Protein AF-A0ABD1SNJ9-F1 (afdb_monomer_lite)

InterPro domains:
  IPR029071 Ubiquitin-like domain superfamily [SSF54236] (36-70)
  IPR039690 U11/U12 small nuclear ribonucleoprotein 25kDa protein [PTHR14942] (38-68)

Structure (mmCIF, N/CA/C/O backbone):
data_AF-A0ABD1SNJ9-F1
#
_entry.id   AF-A0ABD1SNJ9-F1
#
loop_
_atom_site.group_PDB
_atom_site.id
_atom_site.type_symbol
_atom_site.label_atom_id
_atom_site.label_alt_id
_atom_site.label_comp_id
_atom_site.label_asym_id
_atom_site.label_entity_id
_atom_site.label_seq_id
_atom_site.pdbx_PDB_ins_code
_atom_site.Cartn_x
_atom_site.Cartn_y
_atom_site.Cartn_z
_atom_site.occupancy
_atom_site.B_iso_or_equiv
_atom_site.auth_seq_id
_atom_site.auth_comp_id
_atom_site.auth_asym_id
_atom_site.auth_atom_id
_atom_site.pdbx_PDB_model_num
ATOM 1 N N . MET A 1 1 ? 14.960 -22.740 1.514 1.00 31.22 1 MET A N 1
ATOM 2 C CA . MET A 1 1 ? 14.073 -22.466 2.666 1.00 31.22 1 MET A CA 1
ATOM 3 C C . MET A 1 1 ? 14.556 -21.172 3.270 1.00 31.22 1 MET A C 1
ATOM 5 O O . MET A 1 1 ? 15.603 -21.162 3.904 1.00 31.22 1 MET A O 1
ATOM 9 N N . GLU A 1 2 ? 13.869 -20.085 2.956 1.00 44.78 2 GLU A N 1
ATOM 10 C CA . GLU A 1 2 ? 14.227 -18.742 3.407 1.00 44.78 2 GLU A CA 1
ATOM 11 C C . GLU A 1 2 ? 13.480 -18.405 4.705 1.00 44.78 2 GLU A C 1
ATOM 13 O O . GLU A 1 2 ? 12.425 -18.990 4.971 1.00 44.78 2 GLU A O 1
ATOM 18 N N . PRO A 1 3 ? 14.042 -17.540 5.566 1.00 43.12 3 PRO A N 1
ATOM 19 C CA . PRO A 1 3 ? 13.524 -17.338 6.910 1.00 43.12 3 PRO A CA 1
ATOM 20 C C . PRO A 1 3 ? 12.206 -16.566 6.870 1.00 43.12 3 PRO A C 1
ATOM 22 O O . PRO A 1 3 ? 12.187 -15.376 6.599 1.00 43.12 3 PRO A O 1
ATOM 25 N N . GLN A 1 4 ? 11.095 -17.218 7.193 1.00 55.66 4 GLN A N 1
ATOM 26 C CA . GLN A 1 4 ? 9.870 -16.508 7.546 1.00 55.66 4 GLN A CA 1
ATOM 27 C C . GLN A 1 4 ? 9.968 -16.088 9.018 1.00 55.66 4 GLN A C 1
ATOM 29 O O . GLN A 1 4 ? 10.184 -16.925 9.899 1.00 55.66 4 GLN A O 1
ATOM 34 N N . PHE A 1 5 ? 9.842 -14.791 9.296 1.00 64.25 5 PHE A N 1
ATOM 35 C CA . PHE A 1 5 ? 9.867 -14.279 10.664 1.00 64.25 5 PHE A CA 1
ATOM 36 C C . PHE A 1 5 ? 8.444 -14.265 11.218 1.00 64.25 5 PHE A C 1
ATOM 38 O O . PHE A 1 5 ? 7.707 -13.303 11.015 1.00 64.25 5 PHE A O 1
ATOM 45 N N . TYR A 1 6 ? 8.073 -15.332 11.929 1.00 68.00 6 TYR A N 1
ATOM 46 C CA . TYR A 1 6 ? 6.825 -15.401 12.689 1.00 68.00 6 TYR A CA 1
ATOM 47 C C . TYR A 1 6 ? 7.084 -15.076 14.155 1.00 68.00 6 TYR A C 1
ATOM 49 O O . TYR A 1 6 ? 7.794 -15.799 14.856 1.00 68.00 6 TYR A O 1
ATOM 57 N N . LEU A 1 7 ? 6.486 -13.991 14.627 1.00 70.81 7 LEU A N 1
ATOM 58 C CA . LEU A 1 7 ? 6.460 -13.632 16.035 1.00 70.81 7 LEU A CA 1
ATOM 59 C C . LEU A 1 7 ? 5.032 -13.802 16.545 1.00 70.81 7 LEU A C 1
ATOM 61 O O . LEU A 1 7 ? 4.140 -13.054 16.153 1.00 70.81 7 LEU A O 1
ATOM 65 N N . TYR A 1 8 ? 4.826 -14.781 17.423 1.00 76.19 8 TYR A N 1
ATOM 66 C CA . TYR A 1 8 ? 3.547 -15.014 18.087 1.00 76.19 8 TYR A CA 1
ATOM 67 C C . TYR A 1 8 ? 3.658 -14.641 19.564 1.00 76.19 8 TYR A C 1
ATOM 69 O O . TYR A 1 8 ? 4.529 -15.141 20.280 1.00 76.19 8 TYR A O 1
ATOM 77 N N . TYR A 1 9 ? 2.774 -13.757 20.014 1.00 75.94 9 TYR A N 1
ATOM 78 C CA . TYR A 1 9 ? 2.692 -13.326 21.401 1.00 75.94 9 TYR A CA 1
ATOM 79 C C . TYR A 1 9 ? 1.291 -13.579 21.940 1.00 75.94 9 TYR A C 1
ATOM 81 O O . TYR A 1 9 ? 0.327 -12.984 21.468 1.00 75.94 9 TYR A O 1
ATOM 89 N N . GLU A 1 10 ? 1.206 -14.371 23.003 1.00 79.25 10 GLU A N 1
ATOM 90 C CA . GLU A 1 10 ? -0.033 -14.584 23.746 1.00 79.25 10 GLU A CA 1
ATOM 91 C C . GLU A 1 10 ? 0.155 -14.089 25.180 1.00 79.25 10 GLU A C 1
ATOM 93 O O . GLU A 1 10 ? 1.033 -14.547 25.917 1.00 79.25 10 GLU A O 1
ATOM 98 N N . SER A 1 11 ? -0.602 -13.065 25.575 1.00 77.56 11 SER A N 1
ATOM 99 C CA . SER A 1 11 ? -0.476 -12.478 26.914 1.00 77.56 11 SER A CA 1
ATOM 100 C C . SER A 1 11 ? -1.694 -11.647 27.293 1.00 77.56 11 SER A C 1
ATOM 102 O O . SER A 1 11 ? -2.345 -11.038 26.455 1.00 77.56 11 SER A O 1
ATOM 104 N N . GLN A 1 12 ? -1.970 -11.504 28.591 1.00 80.00 12 GLN A N 1
ATOM 105 C CA . GLN A 1 12 ? -3.025 -10.581 29.032 1.00 80.00 12 GLN A CA 1
ATOM 106 C C . GLN A 1 12 ? -2.694 -9.121 28.693 1.00 80.00 12 GLN A C 1
ATOM 108 O O . GLN A 1 12 ? -3.582 -8.336 28.362 1.00 80.00 12 GLN A O 1
ATOM 113 N N . LYS A 1 13 ? -1.418 -8.738 28.787 1.00 83.12 13 LYS A N 1
ATOM 114 C CA . LYS A 1 13 ? -0.971 -7.373 28.533 1.00 83.12 13 LYS A CA 1
ATOM 115 C C . LYS A 1 13 ? 0.460 -7.366 28.021 1.00 83.12 13 LYS A C 1
ATOM 117 O O . LYS A 1 13 ? 1.355 -7.831 28.720 1.00 83.12 13 LYS A O 1
ATOM 122 N N . LEU A 1 14 ? 0.669 -6.731 26.875 1.00 79.88 14 LEU A N 1
ATOM 123 C CA . LEU A 1 14 ? 1.992 -6.438 26.340 1.00 79.88 14 LEU A CA 1
ATOM 124 C C . LEU A 1 14 ? 2.166 -4.922 26.234 1.00 79.88 14 LEU A C 1
ATOM 126 O O . LEU A 1 14 ? 1.299 -4.204 25.732 1.00 79.88 14 LEU A O 1
ATOM 130 N N . ILE A 1 15 ? 3.279 -4.429 26.768 1.00 78.88 15 ILE A N 1
ATOM 131 C CA . ILE A 1 15 ? 3.736 -3.060 26.545 1.00 78.88 15 ILE A CA 1
ATOM 132 C C . ILE A 1 15 ? 5.028 -3.182 25.763 1.00 78.88 15 ILE A C 1
ATOM 134 O O . ILE A 1 15 ? 5.985 -3.782 26.248 1.00 78.88 15 ILE A O 1
ATOM 138 N N . ASN A 1 16 ? 5.029 -2.627 24.560 1.00 72.25 16 ASN A N 1
ATOM 139 C CA . ASN A 1 16 ? 6.215 -2.509 23.747 1.00 72.25 16 ASN A CA 1
ATOM 140 C C . ASN A 1 16 ? 6.586 -1.032 23.628 1.00 72.25 16 ASN A C 1
ATOM 142 O O . ASN A 1 16 ? 5.861 -0.241 23.027 1.00 72.25 16 ASN A O 1
ATOM 146 N N . GLU A 1 17 ? 7.707 -0.661 24.235 1.00 69.38 17 GLU A N 1
ATOM 147 C CA . GLU A 1 17 ? 8.216 0.709 24.165 1.00 69.38 17 GLU A CA 1
ATOM 148 C C . GLU A 1 17 ? 8.805 0.999 22.774 1.00 69.38 17 GLU A C 1
ATOM 150 O O . GLU A 1 17 ? 8.657 2.102 22.246 1.00 69.38 17 GLU A O 1
ATOM 155 N N . LYS A 1 18 ? 9.469 0.012 22.150 1.00 71.50 18 LYS A N 1
ATOM 156 C CA . LYS A 1 18 ? 10.056 0.122 20.805 1.00 71.50 18 LYS A CA 1
ATOM 157 C C . LYS A 1 18 ? 10.186 -1.249 20.141 1.00 71.50 18 LYS A C 1
ATOM 159 O O . LYS A 1 18 ? 11.034 -2.047 20.532 1.00 71.50 18 LYS A O 1
ATOM 164 N N . ALA A 1 19 ? 9.445 -1.464 19.061 1.00 68.62 19 ALA A N 1
ATOM 165 C CA . ALA A 1 19 ? 9.745 -2.495 18.071 1.00 68.62 19 ALA A CA 1
ATOM 166 C C . ALA A 1 19 ? 10.231 -1.820 16.791 1.00 68.62 19 ALA A C 1
ATOM 168 O O . ALA A 1 19 ? 9.441 -1.190 16.090 1.00 68.62 19 ALA A O 1
ATOM 169 N N . CYS A 1 20 ? 11.519 -1.964 16.484 1.00 66.94 20 CYS A N 1
ATOM 170 C CA . CYS A 1 20 ? 12.079 -1.525 15.213 1.00 66.94 20 CYS A CA 1
ATOM 171 C C . CYS A 1 20 ? 12.744 -2.706 14.508 1.00 66.94 20 CYS A C 1
ATOM 173 O O . CYS A 1 20 ? 13.624 -3.335 15.093 1.00 66.94 20 CYS A O 1
ATOM 175 N N . LEU A 1 21 ? 12.361 -2.973 13.263 1.00 69.19 21 LEU A N 1
ATOM 176 C CA . LEU A 1 21 ? 13.083 -3.884 12.377 1.00 69.19 21 LEU A CA 1
ATOM 177 C C . LEU A 1 21 ? 13.604 -3.094 11.189 1.00 69.19 21 LEU A C 1
ATOM 179 O O . LEU A 1 21 ? 12.896 -2.267 10.617 1.00 69.19 21 LEU A O 1
ATOM 183 N N . GLN A 1 22 ? 14.858 -3.345 10.845 1.00 70.69 22 GLN A N 1
ATOM 184 C CA . GLN A 1 22 ? 15.519 -2.724 9.712 1.00 70.69 22 GLN A CA 1
ATOM 185 C C . GLN A 1 22 ? 16.176 -3.820 8.886 1.00 70.69 22 GLN A C 1
ATOM 187 O O . GLN A 1 22 ? 16.806 -4.721 9.441 1.00 70.69 22 GLN A O 1
ATOM 192 N N . SER A 1 23 ? 16.017 -3.736 7.573 1.00 68.19 23 SER A N 1
ATOM 193 C CA . SER A 1 23 ? 16.658 -4.622 6.608 1.00 68.19 23 SER A CA 1
ATOM 194 C C . SER A 1 2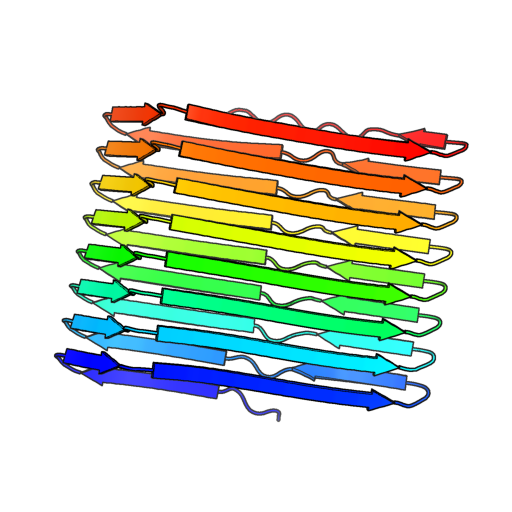3 ? 17.421 -3.788 5.585 1.00 68.19 23 SER A C 1
ATOM 196 O O . SER A 1 23 ? 16.969 -2.714 5.185 1.00 68.19 23 SER A O 1
ATOM 198 N N . TYR A 1 24 ? 18.603 -4.278 5.221 1.00 74.19 24 TYR A N 1
ATOM 199 C CA . TYR A 1 24 ? 19.496 -3.668 4.245 1.00 74.19 24 TYR A CA 1
ATOM 200 C C . TYR A 1 24 ? 20.017 -4.772 3.327 1.00 74.19 24 TYR A C 1
ATOM 202 O O . TYR A 1 24 ? 20.514 -5.786 3.824 1.00 74.19 24 TYR A O 1
ATOM 210 N N . GLY A 1 25 ? 19.917 -4.581 2.014 1.00 71.44 25 GLY A N 1
ATOM 211 C CA . GLY A 1 25 ? 20.378 -5.552 1.024 1.00 71.44 25 GLY A CA 1
ATOM 212 C C . GLY A 1 25 ? 21.058 -4.885 -0.166 1.00 71.44 25 GLY A C 1
ATOM 213 O O . GLY A 1 25 ? 20.561 -3.898 -0.698 1.00 71.44 25 GLY A O 1
ATOM 214 N N . MET A 1 26 ? 22.190 -5.442 -0.593 1.00 81.00 26 MET A N 1
ATOM 215 C CA . MET A 1 26 ? 22.825 -5.117 -1.870 1.00 81.00 26 MET A CA 1
ATOM 216 C C . MET A 1 26 ? 23.121 -6.416 -2.611 1.00 81.00 26 MET A C 1
ATOM 218 O O . MET A 1 26 ? 23.693 -7.332 -2.013 1.00 81.00 26 MET A O 1
ATOM 222 N N . LYS A 1 27 ? 22.727 -6.508 -3.882 1.00 83.94 27 LYS A N 1
ATOM 223 C CA . LYS A 1 27 ? 23.088 -7.626 -4.761 1.00 83.94 27 LYS A CA 1
ATOM 224 C C . LYS A 1 27 ? 23.521 -7.110 -6.126 1.00 83.94 27 LYS A C 1
ATOM 226 O O . LYS A 1 27 ? 22.907 -6.184 -6.648 1.00 83.94 27 LYS A O 1
ATOM 231 N N . GLU A 1 28 ? 24.556 -7.738 -6.667 1.00 88.19 28 GLU A N 1
ATOM 232 C CA . GLU A 1 28 ? 25.140 -7.417 -7.965 1.00 88.19 28 GLU A CA 1
ATOM 233 C C . GLU A 1 28 ? 25.525 -8.711 -8.692 1.00 88.19 28 GLU A C 1
ATOM 235 O O . GLU A 1 28 ? 26.015 -9.648 -8.049 1.00 88.19 28 GLU A O 1
ATOM 240 N N . GLY A 1 29 ? 25.297 -8.755 -10.001 1.00 87.19 29 GLY A N 1
ATOM 241 C CA . GLY A 1 29 ? 25.678 -9.847 -10.900 1.00 87.19 29 GLY A CA 1
ATOM 242 C C . GLY A 1 29 ? 24.775 -9.886 -12.130 1.00 87.19 29 GLY A C 1
ATOM 243 O O . GLY A 1 29 ? 23.736 -9.248 -12.114 1.00 87.19 29 GLY A O 1
ATOM 244 N N . ASP A 1 30 ? 25.153 -10.639 -13.158 1.00 86.00 30 ASP A N 1
ATOM 245 C CA . ASP A 1 30 ? 24.437 -10.677 -14.445 1.00 86.00 30 ASP A CA 1
ATOM 246 C C . ASP A 1 30 ? 22.941 -11.027 -14.269 1.00 86.00 30 ASP A C 1
ATOM 248 O O . ASP A 1 30 ? 22.073 -10.326 -14.770 1.00 86.00 30 ASP A O 1
ATOM 252 N N . GLU A 1 31 ? 22.626 -12.030 -13.441 1.00 90.44 31 GLU A N 1
ATOM 253 C CA . GLU A 1 31 ? 21.253 -12.356 -13.031 1.00 90.44 31 GLU A CA 1
ATOM 254 C C . GLU A 1 31 ? 21.071 -12.135 -11.518 1.00 90.44 31 GLU A C 1
ATOM 256 O O . GLU A 1 31 ? 21.620 -12.862 -10.675 1.00 90.44 31 GLU A O 1
ATOM 261 N N . VAL A 1 32 ? 20.247 -11.156 -11.137 1.00 87.56 32 VAL A N 1
ATOM 262 C CA . VAL A 1 32 ? 19.902 -10.867 -9.740 1.00 87.56 32 VAL A CA 1
ATOM 263 C C . VAL A 1 32 ? 18.476 -11.300 -9.433 1.00 87.56 32 VAL A C 1
ATOM 265 O O . VAL A 1 32 ? 17.507 -10.583 -9.667 1.00 87.56 32 VAL A O 1
ATOM 268 N N . THR A 1 33 ? 18.350 -12.442 -8.752 1.00 83.69 33 THR A N 1
ATOM 269 C CA . THR A 1 33 ? 17.087 -12.854 -8.122 1.00 83.69 33 THR A CA 1
ATOM 270 C C . THR A 1 33 ? 17.062 -12.505 -6.632 1.00 83.69 33 THR A C 1
ATOM 272 O O . THR A 1 33 ? 17.963 -12.859 -5.853 1.00 83.69 33 THR A O 1
ATOM 275 N N . CYS A 1 34 ? 15.997 -11.837 -6.186 1.00 77.81 34 CYS A N 1
ATOM 276 C CA . CYS A 1 34 ? 15.759 -11.550 -4.773 1.00 77.81 34 CYS A CA 1
ATOM 277 C C . CYS A 1 34 ? 14.367 -11.986 -4.341 1.00 77.81 34 CYS A C 1
ATOM 279 O O . CYS A 1 34 ? 13.370 -11.516 -4.876 1.00 77.81 34 CYS A O 1
ATOM 281 N N . MET A 1 35 ? 14.318 -12.820 -3.310 1.00 71.75 35 MET A N 1
ATOM 282 C CA . MET A 1 35 ? 13.108 -13.111 -2.562 1.00 71.75 35 MET A CA 1
ATOM 283 C C . MET A 1 35 ? 13.362 -12.662 -1.125 1.00 71.75 35 MET A C 1
ATOM 285 O O . MET A 1 35 ? 14.303 -13.121 -0.474 1.00 71.75 35 MET A O 1
ATOM 289 N N . GLU A 1 36 ? 12.612 -11.660 -0.676 1.00 69.19 36 GLU A N 1
ATOM 290 C CA . GLU A 1 36 ? 12.765 -11.115 0.669 1.00 69.19 36 GLU A CA 1
ATOM 291 C C . GLU A 1 36 ? 11.809 -11.793 1.662 1.00 69.19 36 GLU A C 1
ATOM 293 O O . GLU A 1 36 ? 10.694 -12.190 1.309 1.00 69.19 36 GLU A O 1
ATOM 298 N N . PRO A 1 37 ? 12.241 -11.972 2.923 1.00 62.53 37 PRO A N 1
ATOM 299 C CA . PRO A 1 37 ? 11.508 -12.762 3.898 1.00 62.53 37 PRO A CA 1
ATOM 300 C C . PRO A 1 37 ? 10.174 -12.123 4.284 1.00 62.53 37 PRO A C 1
ATOM 302 O O . PRO A 1 37 ? 10.078 -10.922 4.532 1.00 62.53 37 PRO A O 1
ATOM 305 N N . GLN A 1 38 ? 9.143 -12.953 4.435 1.00 72.88 38 GLN A N 1
ATOM 306 C CA . GLN A 1 38 ? 7.861 -12.509 4.973 1.00 72.88 38 GLN A CA 1
ATOM 307 C C . GLN A 1 38 ? 7.975 -12.247 6.477 1.00 72.88 38 GLN A C 1
ATOM 309 O O . GLN A 1 38 ? 8.553 -13.043 7.228 1.00 72.88 38 GLN A O 1
ATOM 314 N N . PHE A 1 39 ? 7.384 -11.141 6.917 1.00 71.62 39 PHE A N 1
ATOM 315 C CA . PHE A 1 39 ? 7.282 -10.782 8.322 1.00 71.62 39 PHE A CA 1
ATOM 316 C C . PHE A 1 39 ? 5.837 -10.922 8.784 1.00 71.62 39 PHE A C 1
ATOM 318 O O . PHE A 1 39 ? 4.941 -10.283 8.235 1.00 71.62 39 PHE A O 1
ATOM 325 N N . CYS A 1 40 ? 5.612 -11.725 9.818 1.00 75.94 40 CYS A N 1
ATOM 326 C CA . CYS A 1 40 ? 4.298 -11.918 10.403 1.00 75.94 40 CYS A CA 1
ATOM 327 C C . CYS A 1 40 ? 4.367 -11.739 11.922 1.00 75.94 40 CYS A C 1
ATOM 329 O O . CYS A 1 40 ? 5.073 -12.466 12.624 1.00 75.94 40 CYS A O 1
ATOM 331 N N . LEU A 1 41 ? 3.632 -10.754 12.432 1.00 74.88 41 LEU A N 1
ATOM 332 C CA . LEU A 1 41 ? 3.458 -10.521 13.860 1.00 74.88 41 LEU A CA 1
ATOM 333 C C . LEU A 1 41 ? 2.005 -10.814 14.223 1.00 74.88 41 LEU A C 1
ATOM 335 O O . LEU A 1 41 ? 1.103 -10.109 13.775 1.00 74.88 41 LEU A O 1
ATOM 339 N N . CYS A 1 42 ? 1.800 -11.819 15.066 1.00 80.75 42 CYS A N 1
ATOM 340 C CA . CYS A 1 42 ? 0.499 -12.190 15.600 1.00 80.75 42 CYS A CA 1
ATOM 341 C C . CYS A 1 42 ? 0.480 -11.921 17.102 1.00 80.75 42 CYS A C 1
ATOM 343 O O . CYS A 1 42 ? 1.343 -12.396 17.846 1.00 80.75 42 CYS A O 1
ATOM 345 N N . TYR A 1 43 ? -0.502 -11.153 17.555 1.00 80.38 43 TYR A N 1
ATOM 346 C CA . TYR A 1 43 ? -0.736 -10.935 18.972 1.00 80.38 43 TYR A CA 1
ATOM 347 C C . TYR A 1 43 ? -2.166 -11.302 19.332 1.00 80.38 43 TYR A C 1
ATOM 349 O O . TYR A 1 43 ? -3.105 -10.745 18.766 1.00 80.38 43 TYR A O 1
ATOM 357 N N . GLU A 1 44 ? -2.298 -12.149 20.346 1.00 84.00 44 GLU A N 1
ATOM 358 C CA . GLU A 1 44 ? -3.569 -12.460 20.986 1.00 84.00 44 GLU A CA 1
ATOM 359 C C . GLU A 1 44 ? -3.509 -12.051 22.464 1.00 84.00 44 GLU A C 1
ATOM 361 O O . GLU A 1 44 ? -2.598 -12.421 23.218 1.00 84.00 44 GLU A O 1
ATOM 366 N N . GLY A 1 45 ? -4.453 -11.217 22.901 1.00 83.25 45 GLY A N 1
ATOM 367 C CA . GLY A 1 45 ? -4.436 -10.743 24.280 1.00 83.25 45 GLY A CA 1
ATOM 368 C C . GLY A 1 45 ? -5.411 -9.627 24.611 1.00 83.25 45 GLY A C 1
ATOM 369 O O . GLY A 1 45 ? -6.061 -9.042 23.757 1.00 83.25 45 GLY A O 1
ATOM 370 N N . GLN A 1 46 ? -5.517 -9.250 25.887 1.00 85.00 46 GLN A N 1
ATOM 371 C CA . GLN A 1 46 ? -6.496 -8.221 26.265 1.00 85.00 46 GLN A CA 1
ATOM 372 C C . GLN A 1 46 ? -6.035 -6.812 25.889 1.00 85.00 46 GLN A C 1
ATOM 374 O O . GLN A 1 46 ? -6.861 -5.965 25.538 1.00 85.00 46 GLN A O 1
ATOM 379 N N . LYS A 1 47 ? -4.735 -6.520 26.012 1.00 85.19 47 LYS A N 1
ATOM 380 C CA . LYS A 1 47 ? -4.231 -5.157 25.841 1.00 85.19 47 LYS A CA 1
ATOM 381 C C . LYS A 1 47 ? -2.810 -5.107 25.296 1.00 85.19 47 LYS A C 1
ATOM 383 O O . LYS A 1 47 ? -1.871 -5.487 25.992 1.00 85.19 47 LYS A O 1
ATOM 388 N N . LEU A 1 48 ? -2.653 -4.476 24.139 1.00 81.69 48 LEU A N 1
ATOM 389 C CA . LEU A 1 48 ? -1.353 -4.095 23.596 1.00 81.69 48 LEU A CA 1
ATOM 390 C C . LEU A 1 48 ? -1.216 -2.574 23.596 1.00 81.69 48 LEU A C 1
ATOM 392 O O . LEU A 1 48 ? -2.084 -1.845 23.110 1.00 81.69 48 LEU A O 1
ATOM 396 N N . ILE A 1 49 ? -0.122 -2.094 24.174 1.00 81.12 49 ILE A N 1
ATOM 397 C CA . ILE A 1 49 ? 0.338 -0.720 23.993 1.00 81.12 49 ILE A CA 1
ATOM 398 C C . ILE A 1 49 ? 1.652 -0.800 23.237 1.00 81.12 49 ILE A C 1
ATOM 400 O O . ILE A 1 49 ? 2.594 -1.418 23.727 1.00 81.12 49 ILE A O 1
ATOM 404 N N . ASN A 1 50 ? 1.700 -0.171 22.070 1.00 76.00 50 ASN A N 1
ATOM 405 C CA . ASN A 1 50 ? 2.928 0.027 21.327 1.00 76.00 50 ASN A CA 1
ATOM 406 C C . ASN A 1 50 ? 3.212 1.526 21.236 1.00 76.00 50 ASN A C 1
ATOM 408 O O . ASN A 1 50 ? 2.432 2.280 20.654 1.00 76.00 50 ASN A O 1
ATOM 412 N N . GLU A 1 51 ? 4.300 1.972 21.852 1.00 76.94 51 GLU A N 1
ATOM 413 C CA . GLU A 1 51 ? 4.685 3.383 21.784 1.00 76.94 51 GLU A CA 1
ATOM 414 C C . GLU A 1 51 ? 5.316 3.700 20.423 1.00 76.94 51 GLU A C 1
ATOM 416 O O . GLU A 1 51 ? 5.084 4.769 19.852 1.00 76.94 51 GLU A O 1
ATOM 421 N N . LYS A 1 52 ? 6.121 2.774 19.881 1.00 74.19 52 LYS A N 1
ATOM 422 C CA . LYS A 1 52 ? 6.798 2.934 18.588 1.00 74.19 52 LYS A CA 1
ATOM 423 C C . LYS A 1 52 ? 6.981 1.596 17.878 1.00 74.19 52 LYS A C 1
ATOM 425 O O . LYS A 1 52 ? 7.809 0.783 18.284 1.00 74.19 52 LYS A O 1
ATOM 430 N N . ALA A 1 53 ? 6.290 1.438 16.755 1.00 73.38 53 ALA A N 1
ATOM 431 C CA . ALA A 1 53 ? 6.581 0.434 15.740 1.00 73.38 53 ALA A CA 1
ATOM 432 C C . ALA A 1 53 ? 7.268 1.094 14.539 1.00 73.38 53 ALA A C 1
ATOM 434 O O . ALA A 1 53 ? 6.733 2.054 13.982 1.00 73.38 53 ALA A O 1
ATOM 435 N N . CYS A 1 54 ? 8.421 0.575 14.122 1.00 71.31 54 CYS A N 1
ATOM 436 C CA . CYS A 1 54 ? 9.081 0.981 12.886 1.00 71.31 54 CYS A CA 1
ATOM 437 C C . CYS A 1 54 ? 9.523 -0.245 12.082 1.00 71.31 54 CYS A C 1
ATOM 439 O O . CYS A 1 54 ? 10.251 -1.075 12.617 1.00 71.31 54 CYS A O 1
ATOM 441 N N . LEU A 1 55 ? 9.136 -0.356 10.814 1.00 73.25 55 LEU A N 1
ATOM 442 C CA . LEU A 1 55 ? 9.769 -1.297 9.883 1.00 73.25 55 LEU A CA 1
ATOM 443 C C . LEU A 1 55 ? 10.402 -0.484 8.761 1.00 73.25 55 LEU A C 1
ATOM 445 O O . LEU A 1 55 ? 9.735 0.363 8.166 1.00 73.25 55 LEU A O 1
ATOM 449 N N . GLN A 1 56 ? 11.684 -0.712 8.499 1.00 73.38 56 GLN A N 1
ATOM 450 C CA . GLN A 1 56 ? 12.393 -0.059 7.406 1.00 73.38 56 GLN A CA 1
ATOM 451 C C . GLN A 1 56 ? 13.104 -1.093 6.537 1.00 73.38 56 GLN A C 1
ATOM 453 O O . GLN A 1 56 ? 13.710 -2.037 7.047 1.00 73.38 56 GLN A O 1
ATOM 458 N N . SER A 1 57 ? 13.033 -0.903 5.227 1.00 71.56 57 SER A N 1
ATOM 459 C CA . SER A 1 57 ? 13.753 -1.708 4.240 1.00 71.56 57 SER A CA 1
ATOM 460 C C . SER A 1 57 ? 14.494 -0.794 3.277 1.00 71.56 57 SER A C 1
ATOM 462 O O . SER A 1 57 ? 13.966 0.245 2.872 1.00 71.56 57 SER A O 1
ATOM 464 N N . TYR A 1 58 ? 15.731 -1.169 2.966 1.00 76.56 58 TYR A N 1
ATOM 465 C CA . TYR A 1 58 ? 16.603 -0.465 2.036 1.00 76.56 58 TYR A CA 1
ATOM 466 C C . TYR A 1 58 ? 17.298 -1.484 1.132 1.00 76.56 58 TYR A C 1
ATOM 468 O O . TYR A 1 58 ? 17.984 -2.379 1.631 1.00 76.56 58 TYR A O 1
ATOM 476 N N . GLY A 1 59 ? 17.148 -1.345 -0.183 1.00 76.94 59 GLY A N 1
ATOM 477 C CA . GLY A 1 59 ? 17.686 -2.300 -1.150 1.00 76.94 59 GLY A CA 1
ATOM 478 C C . GLY A 1 59 ? 18.325 -1.636 -2.365 1.00 76.94 59 GLY A C 1
ATOM 479 O O . GLY A 1 59 ? 17.771 -0.686 -2.910 1.00 76.94 59 GLY A O 1
ATOM 480 N N . MET A 1 60 ? 19.463 -2.166 -2.815 1.00 83.06 60 MET A N 1
ATOM 481 C CA . MET A 1 60 ? 20.019 -1.895 -4.145 1.00 83.06 60 MET A CA 1
ATOM 482 C C . MET A 1 60 ? 20.279 -3.209 -4.876 1.00 83.06 60 MET A C 1
ATOM 484 O O . MET A 1 60 ? 20.923 -4.106 -4.326 1.00 83.06 60 MET A O 1
ATOM 488 N N . LYS A 1 61 ? 19.778 -3.334 -6.100 1.00 87.06 61 LYS A N 1
ATOM 489 C CA . LYS A 1 61 ? 19.933 -4.528 -6.936 1.00 87.06 61 LYS A CA 1
ATOM 490 C C . LYS A 1 61 ? 20.391 -4.098 -8.329 1.00 87.06 61 LYS A C 1
ATOM 492 O O . LYS A 1 61 ? 19.764 -3.214 -8.901 1.00 87.06 61 LYS A O 1
ATOM 497 N N . LYS A 1 62 ? 21.473 -4.694 -8.828 1.00 91.12 62 LYS A N 1
ATOM 498 C CA . LYS A 1 62 ? 22.063 -4.358 -10.129 1.00 91.12 62 LYS A CA 1
ATOM 499 C C . LYS A 1 62 ? 22.445 -5.618 -10.903 1.00 91.12 62 LYS A C 1
ATOM 501 O O . LYS A 1 62 ? 23.154 -6.450 -10.345 1.00 91.12 62 LYS A O 1
ATOM 506 N N . GLY A 1 63 ? 22.025 -5.738 -12.151 1.00 90.75 63 GLY A N 1
ATOM 507 C CA . GLY A 1 63 ? 22.354 -6.865 -13.027 1.00 90.75 63 GLY A CA 1
ATOM 508 C C . GLY A 1 63 ? 21.861 -6.620 -14.438 1.00 90.75 63 GLY A C 1
ATOM 509 O O . GLY A 1 63 ? 21.296 -5.566 -14.662 1.00 90.75 63 GLY A O 1
ATOM 510 N N . ASP A 1 64 ? 22.043 -7.558 -15.355 1.00 89.62 64 ASP A N 1
ATOM 511 C CA . ASP A 1 64 ? 21.417 -7.476 -16.681 1.00 89.62 64 ASP A CA 1
ATOM 512 C C . ASP A 1 64 ? 19.932 -7.866 -16.541 1.00 89.62 64 ASP A C 1
ATOM 514 O O . ASP A 1 64 ? 19.044 -7.144 -16.973 1.00 89.62 64 ASP A O 1
ATOM 518 N N . GLU A 1 65 ? 19.647 -8.937 -15.788 1.00 92.56 65 GLU A N 1
ATOM 519 C CA . GLU A 1 65 ? 18.289 -9.330 -15.400 1.00 92.56 65 GLU A CA 1
ATOM 520 C C . GLU A 1 65 ? 18.085 -9.175 -13.884 1.00 92.56 65 GLU A C 1
ATOM 522 O O . GLU A 1 65 ? 18.702 -9.866 -13.063 1.00 92.56 65 GLU A O 1
ATOM 527 N N . VAL A 1 66 ? 17.167 -8.300 -13.468 1.00 90.75 66 VAL A N 1
ATOM 528 C CA . VAL A 1 66 ? 16.832 -8.065 -12.058 1.00 90.75 66 VAL A CA 1
ATOM 529 C C . VAL A 1 66 ? 15.390 -8.466 -11.773 1.00 90.75 66 VAL A C 1
ATOM 531 O O . VAL A 1 66 ? 14.449 -7.728 -12.047 1.00 90.75 66 VAL A O 1
ATOM 534 N N . THR A 1 67 ? 15.205 -9.597 -11.086 1.00 88.00 67 THR A N 1
ATOM 535 C CA . THR A 1 67 ? 13.887 -10.072 -10.632 1.00 88.00 67 THR A CA 1
ATOM 536 C C . THR A 1 67 ? 13.785 -10.071 -9.112 1.00 88.00 67 THR A C 1
ATOM 538 O O . THR A 1 67 ? 14.455 -10.835 -8.411 1.00 88.00 67 THR A O 1
ATOM 541 N N . CYS A 1 68 ? 12.926 -9.210 -8.560 1.00 83.38 68 CYS A N 1
ATOM 542 C CA . CYS A 1 68 ? 12.869 -8.981 -7.116 1.00 83.38 68 CYS A CA 1
ATOM 543 C C . CYS A 1 68 ? 11.450 -8.966 -6.544 1.00 83.38 68 CYS A C 1
ATOM 545 O O . CYS A 1 68 ? 10.644 -8.100 -6.881 1.00 83.38 68 CYS A O 1
ATOM 547 N N . MET A 1 69 ? 11.195 -9.855 -5.584 1.00 78.94 69 MET A N 1
ATOM 548 C CA . MET A 1 69 ? 10.007 -9.853 -4.735 1.00 78.94 69 MET A CA 1
ATOM 549 C C . MET A 1 69 ? 10.369 -9.332 -3.340 1.00 78.94 69 MET A C 1
ATOM 551 O O . MET A 1 69 ? 11.112 -9.971 -2.592 1.00 78.94 69 MET A O 1
ATOM 555 N N . GLU A 1 70 ? 9.858 -8.148 -3.025 1.00 73.75 70 GLU A N 1
ATOM 556 C CA . GLU A 1 70 ? 10.040 -7.447 -1.755 1.00 73.75 70 GLU A CA 1
ATOM 557 C C . GLU A 1 70 ? 9.159 -8.054 -0.638 1.00 73.75 70 GLU A C 1
ATOM 559 O O . GLU A 1 70 ? 8.222 -8.815 -0.918 1.00 73.75 70 GLU A O 1
ATOM 564 N N . PRO A 1 71 ? 9.436 -7.764 0.649 1.00 67.94 71 PRO A N 1
ATOM 565 C CA . PRO A 1 71 ? 8.835 -8.504 1.749 1.00 67.94 71 PRO A CA 1
ATOM 566 C C . PRO A 1 71 ? 7.348 -8.188 1.933 1.00 67.94 71 PRO A C 1
ATOM 568 O O . PRO A 1 71 ? 6.884 -7.056 1.776 1.00 67.94 71 PRO A O 1
ATOM 571 N N . GLN A 1 72 ? 6.594 -9.206 2.351 1.00 77.12 72 GLN A N 1
ATOM 572 C CA . GLN A 1 72 ? 5.204 -9.048 2.775 1.00 77.12 72 GLN A CA 1
ATOM 573 C C . GLN A 1 72 ? 5.129 -8.911 4.295 1.00 77.12 72 GLN A C 1
ATOM 575 O O . GLN A 1 72 ? 5.729 -9.697 5.034 1.00 77.12 72 GLN A O 1
ATOM 580 N N . PHE A 1 73 ? 4.360 -7.930 4.753 1.00 75.06 73 PHE A N 1
ATOM 581 C CA . PHE A 1 73 ? 4.183 -7.608 6.160 1.00 75.06 73 PHE A CA 1
ATOM 582 C C . PHE A 1 73 ? 2.760 -7.926 6.595 1.00 75.06 73 PHE A C 1
ATOM 584 O O . PHE A 1 73 ? 1.815 -7.271 6.166 1.00 75.06 73 PHE A O 1
ATOM 591 N N . TYR A 1 74 ? 2.625 -8.892 7.495 1.00 78.00 74 TYR A N 1
ATOM 592 C CA . TYR A 1 74 ? 1.363 -9.286 8.103 1.00 78.00 74 TYR A CA 1
ATOM 593 C C . TYR A 1 74 ? 1.375 -8.915 9.581 1.00 78.00 74 TYR A C 1
ATOM 595 O O . TYR A 1 74 ? 2.218 -9.375 10.351 1.00 78.00 74 TYR A O 1
ATOM 603 N N . LEU A 1 75 ? 0.432 -8.079 9.994 1.00 77.06 75 LEU A N 1
ATOM 604 C CA . LEU A 1 75 ? 0.197 -7.760 11.393 1.00 77.06 75 LEU A CA 1
ATOM 605 C C . LEU A 1 75 ? -1.222 -8.193 11.752 1.00 77.06 75 LEU A C 1
ATOM 607 O O . LEU A 1 75 ? -2.185 -7.585 11.297 1.00 77.06 75 LEU A O 1
ATOM 611 N N . TYR A 1 76 ? -1.330 -9.239 12.566 1.00 83.06 76 TYR A N 1
ATOM 612 C CA . TYR A 1 76 ? -2.588 -9.755 13.089 1.00 83.06 76 TYR A CA 1
ATOM 613 C C . TYR A 1 76 ? -2.695 -9.415 14.571 1.00 83.06 76 TYR A C 1
ATOM 615 O O . TYR A 1 76 ? -1.820 -9.753 15.375 1.00 83.06 76 TYR A O 1
ATOM 623 N N . TYR A 1 77 ? -3.771 -8.734 14.935 1.00 82.44 77 TYR A N 1
ATOM 624 C CA . TYR A 1 77 ? -4.097 -8.458 16.320 1.00 82.44 77 TYR A CA 1
ATOM 625 C C . TYR A 1 77 ? -5.511 -8.921 16.623 1.00 82.44 77 TYR A C 1
ATOM 627 O O . TYR A 1 77 ? -6.464 -8.441 16.011 1.00 82.44 77 TYR A O 1
ATOM 635 N N . GLU A 1 78 ? -5.631 -9.737 17.659 1.00 85.75 78 GLU A N 1
ATOM 636 C CA . GLU A 1 78 ? -6.904 -10.107 18.252 1.00 85.75 78 GLU A CA 1
ATOM 637 C C . GLU A 1 78 ? -6.893 -9.749 19.737 1.00 85.75 78 GLU A C 1
ATOM 639 O O . GLU A 1 78 ? -6.018 -10.153 20.513 1.00 85.75 78 GLU A O 1
ATOM 644 N N . GLY A 1 79 ? -7.839 -8.910 20.156 1.00 84.56 79 GLY A N 1
ATOM 645 C CA . GLY A 1 79 ? -7.841 -8.459 21.537 1.00 84.56 79 GLY A CA 1
ATOM 646 C C . GLY A 1 79 ? -8.790 -7.329 21.871 1.00 84.56 79 GLY A C 1
ATOM 647 O O . GLY A 1 79 ? -9.424 -6.720 21.022 1.00 84.56 79 GLY A O 1
ATOM 648 N N . GLN A 1 80 ? -8.882 -6.961 23.148 1.00 85.94 80 GLN A N 1
ATOM 649 C CA . GLN A 1 80 ? -9.840 -5.918 23.531 1.00 85.94 80 GLN A CA 1
ATOM 650 C C . GLN A 1 80 ? -9.360 -4.519 23.135 1.00 85.94 80 GLN A C 1
ATOM 652 O O . GLN A 1 80 ? -10.165 -3.693 22.701 1.00 85.94 80 GLN A O 1
ATOM 657 N N . LYS A 1 81 ? -8.077 -4.200 23.350 1.00 85.50 81 LYS A N 1
ATOM 658 C CA . LYS A 1 81 ? -7.569 -2.826 23.225 1.00 85.50 81 LYS A CA 1
ATOM 659 C C . LYS A 1 81 ? -6.160 -2.778 22.651 1.00 85.50 81 LYS A C 1
ATOM 661 O O . LYS A 1 81 ? -5.209 -3.171 23.326 1.00 85.50 81 LYS A O 1
ATOM 666 N N . LEU A 1 82 ? -6.026 -2.135 21.497 1.00 83.38 82 LEU A N 1
ATOM 667 C CA . LEU A 1 82 ? -4.739 -1.741 20.936 1.00 83.38 82 LEU A CA 1
ATOM 668 C C . LEU A 1 82 ? -4.606 -0.220 20.981 1.00 83.38 82 LEU A C 1
ATOM 670 O O . LEU A 1 82 ? -5.468 0.518 20.497 1.00 83.38 82 LEU A O 1
ATOM 674 N N . LYS A 1 83 ? -3.515 0.249 21.583 1.00 84.88 83 LYS A N 1
ATOM 675 C CA . LYS A 1 83 ? -3.065 1.634 21.455 1.00 84.88 83 LYS A CA 1
ATOM 676 C C . LYS A 1 83 ? -1.721 1.628 20.743 1.00 84.88 83 LYS A C 1
ATOM 678 O O . LYS A 1 83 ? -0.770 1.056 21.269 1.00 84.88 83 LYS A O 1
ATOM 683 N N . ASN A 1 84 ? -1.659 2.274 19.588 1.00 79.56 84 ASN A N 1
ATOM 684 C CA . ASN A 1 84 ? -0.417 2.553 18.895 1.00 79.56 84 ASN A CA 1
ATOM 685 C C . ASN A 1 84 ? -0.189 4.064 18.865 1.00 79.56 84 ASN A C 1
ATOM 687 O O . ASN A 1 84 ? -1.031 4.812 18.366 1.00 79.56 84 ASN A O 1
ATOM 691 N N . GLU A 1 85 ? 0.916 4.525 19.438 1.00 80.56 85 GLU A N 1
ATOM 692 C CA . GLU A 1 85 ? 1.237 5.955 19.426 1.00 80.56 85 GLU A CA 1
ATOM 693 C C . GLU A 1 85 ? 1.922 6.350 18.115 1.00 80.56 85 GLU A C 1
ATOM 695 O O . GLU A 1 85 ? 1.671 7.430 17.575 1.00 80.56 85 GLU A O 1
ATOM 700 N N . LYS A 1 86 ? 2.787 5.478 17.578 1.00 78.81 86 LYS A N 1
ATOM 701 C CA . LYS A 1 86 ? 3.491 5.705 16.312 1.00 78.81 86 LYS A CA 1
ATOM 702 C C . LYS A 1 86 ? 3.770 4.394 15.586 1.00 78.81 86 LYS A C 1
ATOM 704 O O . LYS A 1 86 ? 4.607 3.611 16.028 1.00 78.81 86 LYS A O 1
ATOM 709 N N . ALA A 1 87 ? 3.160 4.225 14.419 1.00 76.62 87 ALA A N 1
ATOM 710 C CA . ALA A 1 87 ? 3.562 3.255 13.407 1.00 76.62 87 ALA A CA 1
ATOM 711 C C . ALA A 1 87 ? 4.234 3.968 12.232 1.00 76.62 87 ALA A C 1
ATOM 713 O O . ALA A 1 87 ? 3.649 4.882 11.650 1.00 76.62 87 ALA A O 1
ATOM 714 N N . CYS A 1 88 ? 5.437 3.530 11.873 1.00 75.38 88 CYS A N 1
ATOM 715 C CA . CYS A 1 88 ? 6.158 3.992 10.694 1.00 75.38 88 CYS A CA 1
ATOM 716 C C . CYS A 1 88 ? 6.608 2.787 9.864 1.00 75.38 88 CYS A C 1
ATOM 718 O O . CYS A 1 88 ? 7.355 1.953 10.366 1.00 75.38 88 CYS A O 1
ATOM 720 N N . LEU A 1 89 ? 6.169 2.677 8.615 1.00 76.69 89 LEU A N 1
ATOM 721 C CA . LEU A 1 89 ? 6.696 1.692 7.669 1.00 76.69 89 LEU A CA 1
ATOM 722 C C . LEU A 1 89 ? 7.333 2.452 6.519 1.00 76.69 89 LEU A C 1
ATOM 724 O O . LEU A 1 89 ? 6.697 3.335 5.944 1.00 76.69 89 LEU A O 1
ATOM 728 N N . GLN A 1 90 ? 8.591 2.151 6.224 1.00 75.25 90 GLN A N 1
ATOM 729 C CA . GLN A 1 90 ? 9.320 2.800 5.145 1.00 75.25 90 GLN A CA 1
ATOM 730 C C . GLN A 1 90 ? 10.038 1.771 4.282 1.00 75.25 90 GLN A C 1
ATOM 732 O O . GLN A 1 90 ? 10.646 0.830 4.793 1.00 75.25 90 GLN A O 1
ATOM 737 N N . SER A 1 91 ? 9.987 1.965 2.973 1.00 73.94 91 SER A N 1
ATOM 738 C CA . SER A 1 91 ? 10.740 1.162 2.019 1.00 73.94 91 SER A CA 1
ATOM 739 C C . SER A 1 91 ? 11.416 2.064 1.000 1.00 73.94 91 SER A C 1
ATOM 741 O O . SER A 1 91 ? 10.806 3.024 0.526 1.00 73.94 91 SER A O 1
ATOM 743 N N . TYR A 1 92 ? 12.682 1.769 0.723 1.00 78.06 92 TYR A N 1
ATOM 744 C CA . TYR A 1 92 ? 13.513 2.476 -0.240 1.00 78.06 92 TYR A CA 1
ATOM 745 C C . TYR A 1 92 ? 14.250 1.456 -1.108 1.00 7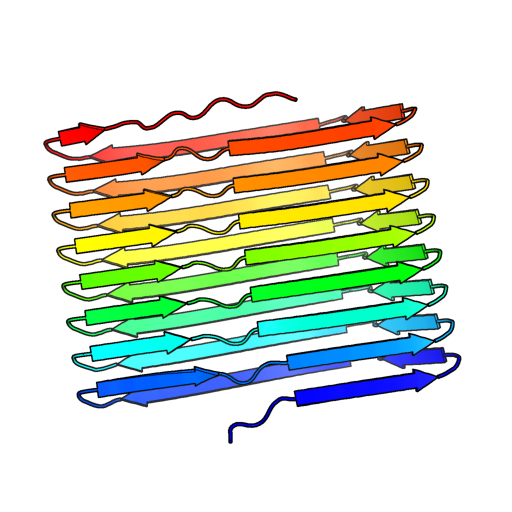8.06 92 TYR A C 1
ATOM 747 O O . TYR A 1 92 ? 15.001 0.633 -0.583 1.00 78.06 92 TYR A O 1
ATOM 755 N N . GLY A 1 93 ? 14.063 1.518 -2.423 1.00 80.12 93 GLY A N 1
ATOM 756 C CA . GLY A 1 93 ? 14.671 0.569 -3.356 1.00 80.12 93 GLY A CA 1
ATOM 757 C C . GLY A 1 93 ? 15.239 1.237 -4.603 1.00 80.12 93 GLY A C 1
ATOM 758 O O . GLY A 1 93 ? 14.631 2.161 -5.139 1.00 80.12 93 GLY A O 1
ATOM 759 N N . MET A 1 94 ? 16.388 0.749 -5.071 1.00 86.38 94 MET A N 1
ATOM 760 C CA . MET A 1 94 ? 16.920 1.036 -6.407 1.00 86.38 94 MET A CA 1
ATOM 761 C C . MET A 1 94 ? 17.198 -0.280 -7.138 1.00 86.38 94 MET A C 1
ATOM 763 O O . MET A 1 94 ? 17.795 -1.193 -6.555 1.00 86.38 94 MET A O 1
ATOM 767 N N . LYS A 1 95 ? 16.725 -0.387 -8.379 1.00 88.62 95 LYS A N 1
ATOM 768 C CA . LYS A 1 95 ? 16.894 -1.555 -9.253 1.00 88.62 95 LYS A CA 1
ATOM 769 C C . LYS A 1 95 ? 17.372 -1.064 -10.618 1.00 88.62 95 LYS A C 1
ATOM 771 O O . LYS A 1 95 ? 16.745 -0.165 -11.162 1.00 88.62 95 LYS A O 1
ATOM 776 N N . GLU A 1 96 ? 18.464 -1.624 -11.115 1.00 92.00 96 GLU A N 1
ATOM 777 C CA . GLU A 1 96 ? 19.092 -1.229 -12.382 1.00 92.00 96 GLU A CA 1
ATOM 778 C C . GLU A 1 96 ? 19.453 -2.488 -13.176 1.00 92.00 96 GLU A C 1
ATOM 780 O O . GLU A 1 96 ? 20.080 -3.388 -12.603 1.00 92.00 96 GLU A O 1
ATOM 785 N N . GLY A 1 97 ? 19.066 -2.546 -14.447 1.00 91.06 97 GLY A N 1
ATOM 786 C CA . GLY A 1 97 ? 19.419 -3.629 -15.366 1.00 91.06 97 GLY A CA 1
ATOM 787 C C . GLY A 1 97 ? 18.639 -3.603 -16.663 1.00 91.06 97 GLY A C 1
ATOM 788 O O . GLY A 1 97 ? 17.606 -2.964 -16.687 1.00 91.06 97 GLY A O 1
ATOM 789 N N . ASP A 1 98 ? 19.089 -4.299 -17.703 1.00 90.31 98 ASP A N 1
ATOM 790 C CA . ASP A 1 98 ? 18.408 -4.346 -19.007 1.00 90.31 98 ASP A CA 1
ATOM 791 C C . ASP A 1 98 ? 16.938 -4.795 -18.855 1.00 90.31 98 ASP A C 1
ATOM 793 O O . ASP A 1 98 ? 16.030 -4.138 -19.355 1.00 90.31 98 ASP A O 1
ATOM 797 N N . GLU A 1 99 ? 16.677 -5.840 -18.061 1.00 92.38 99 GLU A N 1
ATOM 798 C CA . GLU A 1 99 ? 15.322 -6.262 -17.681 1.00 92.38 99 GLU A CA 1
ATOM 799 C C . GLU A 1 99 ? 15.099 -6.133 -16.164 1.00 92.38 99 GLU A C 1
ATOM 801 O O . GLU A 1 99 ? 15.689 -6.852 -15.349 1.00 92.38 99 GLU A O 1
ATOM 806 N N . VAL A 1 100 ? 14.174 -5.263 -15.745 1.00 92.12 100 VAL A N 1
ATOM 807 C CA . VAL A 1 100 ? 13.801 -5.075 -14.334 1.00 92.12 100 VAL A CA 1
ATOM 808 C C . VAL A 1 100 ? 12.364 -5.517 -14.083 1.00 92.12 100 VAL A C 1
ATOM 810 O O . VAL A 1 100 ? 11.403 -4.798 -14.355 1.00 92.12 100 VAL A O 1
ATOM 813 N N . THR A 1 101 ? 12.208 -6.662 -13.415 1.00 89.44 101 THR A N 1
ATOM 814 C CA . THR A 1 101 ? 10.916 -7.147 -12.918 1.00 89.44 101 THR A CA 1
ATOM 815 C C . THR A 1 101 ? 10.828 -7.057 -11.400 1.00 89.44 101 THR A C 1
ATOM 817 O O . THR A 1 101 ? 11.653 -7.602 -10.656 1.00 89.44 101 THR A O 1
ATOM 820 N N . CYS A 1 102 ? 9.787 -6.397 -10.888 1.00 85.69 102 CYS A N 1
ATOM 821 C CA . CYS A 1 102 ? 9.696 -6.171 -9.456 1.00 85.69 102 CYS A CA 1
ATOM 822 C C . CYS A 1 102 ? 8.291 -6.193 -8.838 1.00 85.69 102 CYS A C 1
ATOM 824 O O . CYS A 1 102 ? 7.325 -5.656 -9.373 1.00 85.69 102 CYS A O 1
ATOM 826 N N . MET A 1 103 ? 8.196 -6.764 -7.636 1.00 81.31 103 MET A N 1
ATOM 827 C CA . MET A 1 103 ? 7.011 -6.698 -6.783 1.00 81.31 103 MET A CA 1
ATOM 828 C C . MET A 1 103 ? 7.385 -6.034 -5.463 1.00 81.31 103 MET A C 1
ATOM 830 O O . MET A 1 103 ? 8.152 -6.598 -4.689 1.00 81.31 103 MET A O 1
ATOM 834 N N . GLU A 1 104 ? 6.858 -4.838 -5.226 1.00 76.56 104 GLU A N 1
ATOM 835 C CA . GLU A 1 104 ? 7.118 -4.029 -4.036 1.00 76.56 104 GLU A CA 1
ATOM 836 C C . GLU A 1 104 ? 6.352 -4.539 -2.793 1.00 76.56 104 GLU A C 1
ATOM 838 O O . GLU A 1 104 ? 5.438 -5.368 -2.917 1.00 76.56 104 GLU A O 1
ATOM 843 N N . PRO A 1 105 ? 6.703 -4.065 -1.576 1.00 71.31 105 PRO A N 1
ATOM 844 C CA . PRO A 1 105 ? 6.166 -4.606 -0.335 1.00 71.31 105 PRO A CA 1
ATOM 845 C C . PRO A 1 105 ? 4.644 -4.550 -0.230 1.00 71.31 105 PRO A C 1
ATOM 847 O O . PRO A 1 105 ? 4.004 -3.553 -0.563 1.00 71.31 105 PRO A O 1
ATOM 850 N N . GLN A 1 106 ? 4.071 -5.606 0.337 1.00 79.06 106 GLN A N 1
ATOM 851 C CA . GLN A 1 106 ? 2.633 -5.722 0.571 1.00 79.06 106 GLN A CA 1
ATOM 852 C C . GLN A 1 106 ? 2.358 -5.633 2.067 1.00 79.06 106 GLN A C 1
ATOM 854 O O . GLN A 1 106 ? 2.993 -6.336 2.856 1.00 79.06 106 GLN A O 1
ATOM 859 N N . PHE A 1 107 ? 1.413 -4.788 2.469 1.00 77.19 107 PHE A N 1
ATOM 860 C CA . PHE A 1 107 ? 1.122 -4.537 3.877 1.00 77.19 107 PHE A CA 1
ATOM 861 C C . PHE A 1 107 ? -0.297 -4.965 4.222 1.00 77.19 107 PHE A C 1
ATOM 863 O O . PHE A 1 107 ? -1.261 -4.393 3.722 1.00 77.19 107 PHE A O 1
ATOM 870 N N . TYR A 1 108 ? -0.411 -5.921 5.137 1.00 82.75 108 TYR A N 1
ATOM 871 C CA . TYR A 1 108 ? -1.667 -6.445 5.648 1.00 82.75 108 TYR A CA 1
ATOM 872 C C . TYR A 1 108 ? -1.749 -6.191 7.149 1.00 82.75 108 TYR A C 1
ATOM 874 O O . TYR A 1 108 ? -0.953 -6.710 7.932 1.00 82.75 108 TYR A O 1
ATOM 882 N N . LEU A 1 109 ? -2.726 -5.391 7.559 1.00 80.75 109 LEU A N 1
ATOM 883 C CA . LEU A 1 109 ? -3.050 -5.156 8.959 1.00 80.75 109 LEU A CA 1
ATOM 884 C C . LEU A 1 109 ? -4.466 -5.659 9.225 1.00 80.75 109 LEU A C 1
ATOM 886 O O . LEU A 1 109 ? -5.427 -5.094 8.710 1.00 80.75 109 LEU A O 1
ATOM 890 N N . TYR A 1 110 ? -4.575 -6.694 10.051 1.00 86.00 110 TYR A N 1
ATOM 891 C CA . TYR A 1 110 ? -5.831 -7.236 10.546 1.00 86.00 110 TYR A CA 1
ATOM 892 C C . TYR A 1 110 ? -5.967 -6.914 12.030 1.00 86.00 110 TYR A C 1
ATOM 894 O O . TYR A 1 110 ? -5.086 -7.224 12.838 1.00 86.00 110 TYR A O 1
ATOM 902 N N . TYR A 1 111 ? -7.075 -6.278 12.386 1.00 84.88 111 TYR A N 1
ATOM 903 C CA . TYR A 1 111 ? -7.444 -6.042 13.767 1.00 84.88 111 TYR A CA 1
ATOM 904 C C . TYR A 1 111 ? -8.856 -6.543 14.018 1.00 84.88 111 TYR A C 1
ATOM 906 O O . TYR A 1 111 ? -9.799 -6.067 13.388 1.00 84.88 111 TYR A O 1
ATOM 914 N N . GLU A 1 112 ? -8.991 -7.385 15.032 1.00 89.00 112 GLU A N 1
ATOM 915 C CA . GLU A 1 112 ? -10.271 -7.778 15.596 1.00 89.00 112 GLU A CA 1
ATOM 916 C C . GLU A 1 112 ? -10.301 -7.434 17.085 1.00 89.00 112 GLU A C 1
ATOM 918 O O . GLU A 1 112 ? -9.416 -7.808 17.866 1.00 89.00 112 GLU A O 1
ATOM 923 N N . GLY A 1 113 ? -11.290 -6.641 17.502 1.00 87.31 113 GLY A N 1
ATOM 924 C CA . GLY A 1 113 ? -11.320 -6.200 18.887 1.00 87.31 113 GLY A CA 1
ATOM 925 C C . GLY A 1 113 ? -12.306 -5.110 19.253 1.00 87.31 113 GLY A C 1
ATOM 926 O O . GLY A 1 113 ? -13.100 -4.631 18.459 1.00 87.31 113 GLY A O 1
ATOM 927 N N . GLN A 1 114 ? -12.261 -4.638 20.498 1.00 88.69 114 GLN A N 1
ATOM 928 C CA . GLN A 1 114 ? -13.201 -3.590 20.920 1.00 88.69 114 GLN A CA 1
ATOM 929 C C . GLN A 1 114 ? -12.729 -2.197 20.507 1.00 88.69 114 GLN A C 1
ATOM 931 O O . GLN A 1 114 ? -13.541 -1.357 20.119 1.00 88.69 114 GLN A O 1
ATOM 936 N N . LYS A 1 115 ? -11.433 -1.899 20.638 1.00 88.88 115 LYS A N 1
ATOM 937 C CA . LYS A 1 115 ? -10.942 -0.531 20.467 1.00 88.88 115 LYS A CA 1
ATOM 938 C C . LYS A 1 115 ? -9.511 -0.468 19.953 1.00 88.88 115 LYS A C 1
ATOM 940 O O . LYS A 1 115 ? -8.576 -0.816 20.676 1.00 88.88 115 LYS A O 1
ATOM 945 N N . LEU A 1 116 ? -9.357 0.148 18.786 1.00 86.56 116 LEU A N 1
ATOM 946 C CA . LEU A 1 116 ? -8.072 0.555 18.233 1.00 86.56 116 LEU A CA 1
ATOM 947 C C . LEU A 1 116 ? -7.947 2.077 18.293 1.00 86.56 116 LEU A C 1
ATOM 949 O O . LEU A 1 116 ? -8.820 2.814 17.830 1.00 86.56 116 LEU A O 1
ATOM 953 N N . ILE A 1 117 ? -6.857 2.546 18.892 1.00 86.25 117 ILE A N 1
ATOM 954 C CA . ILE A 1 117 ? -6.412 3.933 18.778 1.00 86.25 117 ILE A CA 1
ATOM 955 C C . ILE A 1 117 ? -5.059 3.926 18.090 1.00 86.25 117 ILE A C 1
ATOM 957 O O . ILE A 1 117 ? -4.114 3.336 18.615 1.00 86.25 117 ILE A O 1
ATOM 961 N N . ASN A 1 118 ? -4.977 4.616 16.961 1.00 81.88 118 ASN A N 1
ATOM 962 C CA . ASN A 1 118 ? -3.728 4.940 16.305 1.00 81.88 118 ASN A CA 1
ATOM 963 C C . ASN A 1 118 ? -3.549 6.460 16.296 1.00 81.88 118 ASN A C 1
ATOM 965 O O . ASN A 1 118 ? -4.335 7.183 15.684 1.00 81.88 118 ASN A O 1
ATOM 969 N N . GLU A 1 119 ? -2.545 6.956 17.012 1.00 83.75 119 GLU A N 1
ATOM 970 C CA . GLU A 1 119 ? -2.278 8.398 17.055 1.00 83.75 119 GLU A CA 1
ATOM 971 C C . GLU A 1 119 ? -1.552 8.850 15.778 1.00 83.75 119 GLU A C 1
ATOM 973 O O . GLU A 1 119 ? -1.819 9.929 15.243 1.00 83.75 119 GLU A O 1
ATOM 978 N N . LYS A 1 120 ? -0.619 8.034 15.264 1.00 81.75 120 LYS A N 1
ATOM 979 C CA . LYS A 1 120 ? 0.149 8.337 14.048 1.00 81.75 120 LYS A CA 1
ATOM 980 C C . LYS A 1 120 ? 0.506 7.072 13.277 1.00 81.75 120 LYS A C 1
ATOM 982 O O . LYS A 1 120 ? 1.357 6.302 13.714 1.00 81.75 120 LYS A O 1
ATOM 987 N N . ALA A 1 121 ? -0.058 6.936 12.084 1.00 79.38 121 ALA A N 1
ATOM 988 C CA . ALA A 1 121 ? 0.365 5.979 11.071 1.00 79.38 121 ALA A CA 1
ATOM 989 C C . ALA A 1 121 ? 1.069 6.712 9.926 1.00 79.38 121 ALA A C 1
ATOM 991 O O . ALA A 1 121 ? 0.503 7.641 9.348 1.00 79.38 121 ALA A O 1
ATOM 992 N N . CYS A 1 122 ? 2.280 6.286 9.584 1.00 79.44 122 CYS A N 1
ATOM 993 C CA . CYS A 1 122 ? 3.012 6.775 8.424 1.00 79.44 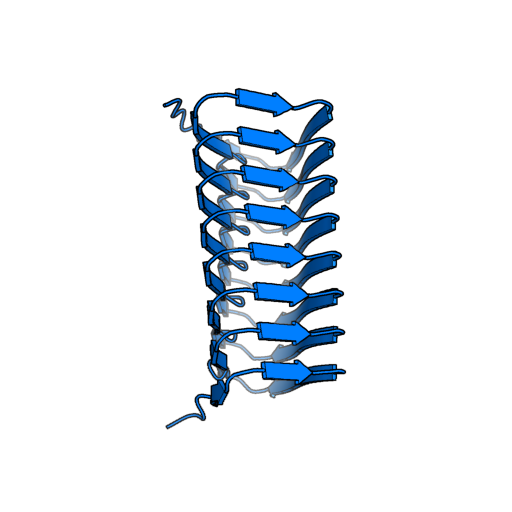122 CYS A CA 1
ATOM 994 C C . CYS A 1 122 ? 3.517 5.588 7.608 1.00 79.44 122 CYS A C 1
ATOM 996 O O . CYS A 1 122 ? 4.339 4.827 8.111 1.00 79.44 122 CYS A O 1
ATOM 998 N N . LEU A 1 123 ? 3.045 5.433 6.373 1.00 78.00 123 LEU A N 1
ATOM 999 C CA . LEU A 1 123 ? 3.567 4.443 5.431 1.00 78.00 123 LEU A CA 1
ATOM 1000 C C . LEU A 1 123 ? 4.171 5.200 4.252 1.00 78.00 123 LEU A C 1
ATOM 1002 O O . LEU A 1 123 ? 3.498 6.039 3.656 1.00 78.00 123 LEU A O 1
ATOM 1006 N N . GLN A 1 124 ? 5.442 4.952 3.960 1.00 77.81 124 GLN A N 1
ATOM 1007 C CA . GLN A 1 124 ? 6.164 5.614 2.879 1.00 77.81 124 GLN A CA 1
ATOM 1008 C C . GLN A 1 124 ? 6.894 4.582 2.029 1.00 77.81 124 GLN A C 1
ATOM 1010 O O . GLN A 1 124 ? 7.526 3.667 2.551 1.00 77.81 124 GLN A O 1
ATOM 1015 N N . SER A 1 125 ? 6.828 4.759 0.720 1.00 75.88 125 SER A N 1
ATOM 1016 C CA . SER A 1 125 ? 7.616 3.987 -0.236 1.00 75.88 125 SER A CA 1
ATOM 1017 C C . SER A 1 125 ? 8.300 4.928 -1.211 1.00 75.88 125 SER A C 1
ATOM 1019 O O . SER A 1 125 ? 7.716 5.935 -1.619 1.00 75.88 125 SER A O 1
ATOM 1021 N N . PHE A 1 126 ? 9.545 4.607 -1.535 1.00 80.31 126 PHE A N 1
ATOM 1022 C CA . PHE A 1 126 ? 10.318 5.274 -2.566 1.00 80.31 126 PHE A CA 1
ATOM 1023 C C . PHE A 1 126 ? 11.041 4.227 -3.413 1.00 80.31 126 PHE A C 1
ATOM 1025 O O . PHE A 1 126 ? 11.760 3.389 -2.867 1.00 80.31 126 PHE A O 1
ATOM 1032 N N . GLY A 1 127 ? 10.874 4.291 -4.730 1.00 81.81 127 GLY A N 1
ATOM 1033 C CA . GLY A 1 127 ? 11.515 3.370 -5.663 1.00 81.81 127 GLY A CA 1
ATOM 1034 C C . GLY A 1 127 ? 12.074 4.082 -6.889 1.00 81.81 127 GLY A C 1
ATOM 1035 O O . GLY A 1 127 ? 11.421 4.966 -7.439 1.00 81.81 127 GLY A O 1
ATOM 1036 N N . MET A 1 128 ? 13.257 3.661 -7.330 1.00 87.00 128 MET A N 1
ATOM 1037 C CA . MET A 1 128 ? 13.816 4.003 -8.638 1.00 87.00 128 MET A CA 1
ATOM 1038 C C . MET A 1 128 ? 14.116 2.711 -9.397 1.00 87.00 128 MET A C 1
ATOM 1040 O O . MET A 1 128 ? 14.724 1.801 -8.823 1.00 87.00 128 MET A O 1
ATOM 1044 N N . LYS A 1 129 ? 13.642 2.615 -10.638 1.00 90.44 129 LYS A N 1
ATOM 1045 C CA . LYS A 1 129 ? 13.881 1.474 -11.528 1.00 90.44 129 LYS A CA 1
ATOM 1046 C C . LYS A 1 129 ? 14.351 1.988 -12.883 1.00 90.44 129 LYS A C 1
ATOM 1048 O O . LYS A 1 129 ? 13.723 2.900 -13.406 1.00 90.44 129 LYS A O 1
ATOM 1053 N N . GLU A 1 130 ? 15.415 1.405 -13.402 1.00 92.62 130 GLU A N 1
ATOM 1054 C CA . GLU A 1 130 ? 16.043 1.805 -14.662 1.00 92.62 130 GLU A CA 1
ATOM 1055 C C . GLU A 1 130 ? 16.427 0.545 -15.439 1.00 92.62 130 GLU A C 1
ATOM 1057 O O . GLU A 1 130 ? 16.996 -0.373 -14.837 1.00 92.62 130 GLU A O 1
ATOM 1062 N N . GLY A 1 131 ? 16.082 0.496 -16.724 1.00 92.00 131 GLY A N 1
ATOM 1063 C CA . GLY A 1 131 ? 16.329 -0.649 -17.599 1.00 92.00 131 GLY A CA 1
ATOM 1064 C C . GLY A 1 131 ? 15.651 -0.527 -18.948 1.00 92.00 131 GLY A C 1
ATOM 1065 O O . GLY A 1 131 ? 14.748 0.280 -19.053 1.00 92.00 131 GLY A O 1
ATOM 1066 N N . ASP A 1 132 ? 16.014 -1.328 -19.944 1.00 91.31 132 ASP A N 1
ATOM 1067 C CA . ASP A 1 132 ? 15.333 -1.323 -21.249 1.00 91.31 132 ASP A CA 1
ATOM 1068 C C . ASP A 1 132 ? 13.862 -1.761 -21.089 1.00 91.31 132 ASP A C 1
ATOM 1070 O O . ASP A 1 132 ? 12.950 -1.093 -21.571 1.00 91.31 132 ASP A O 1
ATOM 1074 N N . GLU A 1 133 ? 13.604 -2.819 -20.311 1.00 93.44 133 GLU A N 1
ATOM 1075 C CA . GLU A 1 133 ? 12.253 -3.260 -19.942 1.00 93.44 133 GLU A CA 1
ATOM 1076 C C . GLU A 1 133 ? 12.019 -3.153 -18.426 1.00 93.44 133 GLU A C 1
ATOM 1078 O O . GLU A 1 133 ? 12.626 -3.859 -17.615 1.00 93.44 133 GLU A O 1
ATOM 1083 N N . VAL A 1 134 ? 11.064 -2.317 -18.004 1.00 92.56 134 VAL A N 1
ATOM 1084 C CA . VAL A 1 134 ? 10.709 -2.127 -16.588 1.00 92.56 134 VAL A CA 1
ATOM 1085 C C . VAL A 1 134 ? 9.271 -2.557 -16.312 1.00 92.56 134 VAL A C 1
ATOM 1087 O O . VAL A 1 134 ? 8.308 -1.831 -16.573 1.00 92.56 134 VAL A O 1
ATOM 1090 N N . THR A 1 135 ? 9.113 -3.703 -15.643 1.00 90.50 135 THR A N 1
ATOM 1091 C CA . THR A 1 135 ? 7.812 -4.231 -15.206 1.00 90.50 135 THR A CA 1
ATOM 1092 C C . THR A 1 135 ? 7.688 -4.271 -13.686 1.00 90.50 135 THR A C 1
ATOM 1094 O O . THR A 1 135 ? 8.340 -5.064 -13.005 1.00 90.50 135 THR A O 1
ATOM 1097 N N . CYS A 1 136 ? 6.795 -3.455 -13.112 1.00 85.81 136 CYS A N 1
ATOM 1098 C CA . CYS A 1 136 ? 6.730 -3.315 -11.656 1.00 85.81 136 CYS A CA 1
ATOM 1099 C C . CYS A 1 136 ? 5.330 -3.167 -11.044 1.00 85.81 136 CYS A C 1
ATOM 1101 O O . CYS A 1 136 ? 4.495 -2.378 -11.489 1.00 85.81 136 CYS A O 1
ATOM 1103 N N . MET A 1 137 ? 5.122 -3.863 -9.922 1.00 83.44 137 MET A N 1
ATOM 1104 C CA . MET A 1 137 ? 3.949 -3.734 -9.056 1.00 83.44 137 MET A CA 1
ATOM 1105 C C . MET A 1 137 ? 4.310 -2.965 -7.784 1.00 83.44 137 MET A C 1
ATOM 1107 O O . MET A 1 137 ? 5.104 -3.441 -6.978 1.00 83.44 137 MET A O 1
ATOM 1111 N N . GLU A 1 138 ? 3.722 -1.787 -7.599 1.00 78.81 138 GLU A N 1
ATOM 1112 C CA . GLU A 1 138 ? 3.940 -0.921 -6.439 1.00 78.81 138 GLU A CA 1
ATOM 1113 C C . GLU A 1 138 ? 3.209 -1.421 -5.172 1.00 78.81 138 GLU A C 1
ATOM 1115 O O . GLU A 1 138 ? 2.324 -2.290 -5.250 1.00 78.81 138 GLU A O 1
ATOM 1120 N N . PRO A 1 139 ? 3.554 -0.884 -3.981 1.00 74.56 139 PRO A N 1
ATOM 1121 C CA . PRO A 1 139 ? 3.032 -1.370 -2.711 1.00 74.56 139 PRO A CA 1
ATOM 1122 C C . PRO A 1 139 ? 1.511 -1.365 -2.624 1.00 74.56 139 PRO A C 1
ATOM 1124 O O . PRO A 1 139 ? 0.855 -0.387 -2.982 1.00 74.56 139 PRO A O 1
ATOM 1127 N N . GLN A 1 140 ? 0.949 -2.429 -2.058 1.00 81.38 140 GLN A N 1
ATOM 1128 C CA . GLN A 1 140 ? -0.477 -2.489 -1.749 1.00 81.38 140 GLN A CA 1
ATOM 1129 C C . GLN A 1 140 ? -0.683 -2.484 -0.242 1.00 81.38 140 GLN A C 1
ATOM 1131 O O . GLN A 1 140 ? 0.070 -3.096 0.523 1.00 81.38 140 GLN A O 1
ATOM 1136 N N . PHE A 1 141 ? -1.739 -1.801 0.178 1.00 78.62 141 PHE A N 1
ATOM 1137 C CA . PHE A 1 141 ? -2.057 -1.608 1.580 1.00 78.62 141 PHE A CA 1
ATOM 1138 C C . PHE A 1 141 ? -3.459 -2.120 1.869 1.00 78.62 141 PHE A C 1
ATOM 1140 O O . PHE A 1 141 ? -4.437 -1.562 1.381 1.00 78.62 141 PHE A O 1
ATOM 1147 N N . TYR A 1 142 ? -3.545 -3.142 2.710 1.00 85.25 142 TYR A N 1
ATOM 1148 C CA . TYR A 1 142 ? -4.784 -3.751 3.163 1.00 85.25 142 TYR A CA 1
ATOM 1149 C C . TYR A 1 142 ? -4.931 -3.540 4.666 1.00 85.25 142 TYR A C 1
ATOM 1151 O O . TYR A 1 142 ? -4.134 -4.032 5.467 1.00 85.25 142 TYR A O 1
ATOM 1159 N N . LEU A 1 143 ? -5.965 -2.802 5.053 1.00 82.56 143 LEU A N 1
ATOM 1160 C CA . LEU A 1 143 ? -6.343 -2.595 6.441 1.00 82.56 143 LEU A CA 1
ATOM 1161 C C . LEU A 1 143 ? -7.740 -3.165 6.663 1.00 82.56 143 LEU A C 1
ATOM 1163 O O . LEU A 1 143 ? -8.717 -2.621 6.154 1.00 82.56 143 LEU A O 1
ATOM 1167 N N . TYR A 1 144 ? -7.819 -4.232 7.449 1.00 88.12 144 TYR A N 1
ATOM 1168 C CA . TYR A 1 144 ? -9.064 -4.823 7.916 1.00 88.12 144 TYR A CA 1
ATOM 1169 C C . TYR A 1 144 ? -9.244 -4.511 9.398 1.00 88.12 144 TYR A C 1
ATOM 1171 O O . TYR A 1 144 ? -8.373 -4.794 10.226 1.00 88.12 144 TYR A O 1
ATOM 1179 N N . TYR A 1 145 ? -10.379 -3.910 9.727 1.00 86.56 145 TYR A N 1
ATOM 1180 C CA . TYR A 1 145 ? -10.782 -3.664 11.096 1.00 86.56 145 TYR A CA 1
ATOM 1181 C C . TYR A 1 145 ? -12.182 -4.204 11.330 1.00 86.56 145 TYR A C 1
ATOM 1183 O O . TYR A 1 145 ? -13.134 -3.751 10.696 1.00 86.56 145 TYR A O 1
ATOM 1191 N N . GLU A 1 146 ? -12.300 -5.054 12.339 1.00 90.00 146 GLU A N 1
ATOM 1192 C CA . GLU A 1 146 ? -13.571 -5.492 12.891 1.00 90.00 146 GLU A CA 1
ATOM 1193 C C . GLU A 1 146 ? -13.619 -5.152 14.381 1.00 90.00 146 GLU A C 1
ATOM 1195 O O . GLU A 1 146 ? -12.754 -5.544 15.174 1.00 90.00 146 GLU A O 1
ATOM 1200 N N . GLY A 1 147 ? -14.596 -4.341 14.788 1.00 88.00 147 GLY A N 1
ATOM 1201 C CA . GLY A 1 147 ? -14.649 -3.928 16.182 1.00 88.00 147 GLY A CA 1
ATOM 1202 C C . GLY A 1 147 ? -15.571 -2.784 16.548 1.00 88.00 147 GLY A C 1
ATOM 1203 O O . GLY A 1 147 ? -16.260 -2.193 15.732 1.00 88.00 147 GLY A O 1
ATOM 1204 N N . GLN A 1 148 ? -15.587 -2.386 17.821 1.00 89.75 148 GLN A N 1
ATOM 1205 C CA . GLN A 1 148 ? -16.520 -1.331 18.244 1.00 89.75 148 GLN A CA 1
ATOM 1206 C C . GLN A 1 148 ? -16.045 0.065 17.833 1.00 89.75 148 GLN A C 1
ATOM 1208 O O . GLN A 1 148 ? -16.855 0.898 17.423 1.00 89.75 148 GLN A O 1
ATOM 1213 N N . LYS A 1 149 ? -14.751 0.372 17.973 1.00 89.25 149 LYS A N 1
ATOM 1214 C CA . LYS A 1 149 ? -14.260 1.740 17.787 1.00 89.25 149 LYS A CA 1
ATOM 1215 C C . LYS A 1 149 ? -12.837 1.806 17.247 1.00 89.25 149 LYS A C 1
ATOM 1217 O O . LYS A 1 149 ? -11.887 1.482 17.961 1.00 89.25 149 LYS A O 1
ATOM 1222 N N . LEU A 1 150 ? -12.702 2.403 16.067 1.00 87.00 150 LEU A N 1
ATOM 1223 C CA . LEU A 1 150 ? -11.424 2.813 15.492 1.00 87.00 150 LEU A CA 1
ATOM 1224 C C . LEU A 1 150 ? -11.283 4.334 15.583 1.00 87.00 150 LEU A C 1
ATOM 1226 O O . LEU A 1 150 ? -12.167 5.086 15.168 1.00 87.00 150 LEU A O 1
ATOM 1230 N N . ILE A 1 151 ? -10.172 4.786 16.158 1.00 87.00 151 ILE A N 1
ATOM 1231 C CA . ILE A 1 151 ? -9.754 6.188 16.135 1.00 87.00 151 ILE A CA 1
ATOM 1232 C C . ILE A 1 151 ? -8.392 6.252 15.465 1.00 87.00 151 ILE A C 1
ATOM 1234 O O . ILE A 1 151 ? -7.438 5.655 15.963 1.00 87.00 151 ILE A O 1
ATOM 1238 N N . ASN A 1 152 ? -8.317 6.995 14.372 1.00 82.75 152 ASN A N 1
ATOM 1239 C CA . ASN A 1 152 ? -7.075 7.348 13.719 1.00 82.75 152 ASN A CA 1
ATOM 1240 C C . ASN A 1 152 ? -6.925 8.870 13.743 1.00 82.75 152 ASN A C 1
ATOM 1242 O O . ASN A 1 152 ? -7.704 9.589 13.116 1.00 82.75 152 ASN A O 1
ATOM 1246 N N . GLU A 1 153 ? -5.965 9.373 14.512 1.00 84.31 153 GLU A N 1
ATOM 1247 C CA . GLU A 1 153 ? -5.753 10.821 14.608 1.00 84.31 153 GLU A CA 1
ATOM 1248 C C . GLU A 1 153 ? -5.004 11.338 13.373 1.00 84.31 153 GLU A C 1
ATOM 1250 O O . GLU A 1 153 ? -5.304 12.414 12.850 1.00 84.31 153 GLU A O 1
ATOM 1255 N N . LYS A 1 154 ? -4.006 10.582 12.892 1.00 82.38 154 LYS A N 1
ATOM 1256 C CA . LYS A 1 154 ? -3.198 10.947 11.723 1.00 82.38 154 LYS A CA 1
ATOM 1257 C C . LYS A 1 154 ? -2.761 9.714 10.944 1.00 82.38 154 LYS A C 1
ATOM 1259 O O . LYS A 1 154 ? -1.892 8.976 11.402 1.00 82.38 154 LYS A O 1
ATOM 1264 N N . ALA A 1 155 ? -3.269 9.575 9.727 1.00 80.12 155 ALA A N 1
ATOM 1265 C CA . ALA A 1 155 ? -2.744 8.665 8.720 1.00 80.12 155 ALA A CA 1
ATOM 1266 C C . ALA A 1 155 ? -2.067 9.441 7.593 1.00 80.12 155 ALA A C 1
ATOM 1268 O O . ALA A 1 155 ? -2.654 10.357 7.018 1.00 80.12 155 ALA A O 1
ATOM 1269 N N . CYS A 1 156 ? -0.845 9.043 7.261 1.00 80.00 156 CYS A N 1
ATOM 1270 C CA . CYS A 1 156 ? -0.113 9.532 6.107 1.00 80.00 156 CYS A CA 1
ATOM 1271 C C . CYS A 1 156 ? 0.388 8.337 5.301 1.00 80.00 156 CYS A C 1
ATOM 1273 O O . CYS A 1 156 ? 1.231 7.591 5.793 1.00 80.00 156 CYS A O 1
ATOM 1275 N N . LEU A 1 157 ? -0.128 8.154 4.091 1.00 78.94 157 LEU A N 1
ATOM 1276 C CA . LEU A 1 157 ? 0.349 7.136 3.160 1.00 78.94 157 LEU A CA 1
ATOM 1277 C C . LEU A 1 157 ? 0.936 7.853 1.953 1.00 78.94 157 LEU A C 1
ATOM 1279 O O . LEU A 1 157 ? 0.250 8.670 1.339 1.00 78.94 157 LEU A O 1
ATOM 1283 N N . GLN A 1 158 ? 2.203 7.594 1.659 1.00 78.50 158 GLN A N 1
ATOM 1284 C CA . GLN A 1 158 ? 2.898 8.231 0.553 1.00 78.50 158 GLN A CA 1
ATOM 1285 C C . GLN A 1 158 ? 3.663 7.208 -0.275 1.00 78.50 158 GLN A C 1
ATOM 1287 O O . GLN A 1 158 ? 4.293 6.292 0.260 1.00 78.50 158 GLN A O 1
ATOM 1292 N N . SER A 1 159 ? 3.639 7.399 -1.583 1.00 76.81 159 SER A N 1
ATOM 1293 C CA . SER A 1 159 ? 4.457 6.637 -2.511 1.00 76.81 159 SER A CA 1
ATOM 1294 C C . SER A 1 159 ? 5.071 7.561 -3.545 1.00 76.81 159 SER A C 1
ATOM 1296 O O . SER A 1 159 ? 4.418 8.498 -4.012 1.00 76.81 159 SER A O 1
ATOM 1298 N N . TYR A 1 160 ? 6.338 7.305 -3.838 1.00 80.62 160 TYR A N 1
ATOM 1299 C CA . TYR A 1 160 ? 7.153 8.058 -4.772 1.00 80.62 160 TYR A CA 1
ATOM 1300 C C . TYR A 1 160 ? 7.894 7.067 -5.670 1.00 80.62 160 TYR A C 1
ATOM 1302 O O . TYR A 1 160 ? 8.606 6.203 -5.161 1.00 80.62 160 TYR A O 1
ATOM 1310 N N . GLY A 1 161 ? 7.735 7.185 -6.984 1.00 81.69 161 GLY A N 1
ATOM 1311 C CA . GLY A 1 161 ? 8.369 6.282 -7.942 1.00 81.69 161 GLY A CA 1
ATOM 1312 C C . GLY A 1 161 ? 8.955 7.022 -9.138 1.00 81.69 161 GLY A C 1
ATOM 1313 O O . GLY A 1 161 ? 8.316 7.931 -9.666 1.00 81.69 161 GLY A O 1
ATOM 1314 N N . MET A 1 162 ? 10.148 6.617 -9.569 1.00 86.44 162 MET A N 1
ATOM 1315 C CA . MET A 1 162 ? 10.738 7.003 -10.856 1.00 86.44 162 MET A CA 1
ATOM 1316 C C . MET A 1 162 ? 11.088 5.739 -11.629 1.00 86.44 162 MET A C 1
ATOM 1318 O O . MET A 1 162 ? 11.623 4.792 -11.041 1.00 86.44 162 MET A O 1
ATOM 1322 N N . LYS A 1 163 ? 10.703 5.700 -12.902 1.00 89.62 163 LYS A N 1
ATOM 1323 C CA . LYS A 1 163 ? 10.876 4.535 -13.767 1.00 89.62 163 LYS A CA 1
ATOM 1324 C C . LYS A 1 163 ? 11.267 5.001 -15.156 1.00 89.62 163 LYS A C 1
ATOM 1326 O O . LYS A 1 163 ? 10.574 5.857 -15.699 1.00 89.62 163 LYS A O 1
ATOM 1331 N N . GLU A 1 164 ? 12.341 4.439 -15.670 1.00 91.38 164 GLU A N 1
ATOM 1332 C CA . GLU A 1 164 ? 12.959 4.842 -16.929 1.00 91.38 164 GLU A CA 1
ATOM 1333 C C . GLU A 1 164 ? 13.332 3.588 -17.716 1.00 91.38 164 GLU A C 1
ATOM 1335 O O . GLU A 1 164 ? 13.880 2.655 -17.119 1.00 91.38 164 GLU A O 1
ATOM 1340 N N . GLY A 1 165 ? 12.981 3.559 -19.001 1.00 91.19 165 GLY A N 1
ATOM 1341 C CA . GLY A 1 165 ? 13.252 2.436 -19.894 1.00 91.19 165 GLY A CA 1
ATOM 1342 C C . GLY A 1 165 ? 12.545 2.520 -21.229 1.00 91.19 165 GLY A C 1
ATOM 1343 O O . GLY A 1 165 ? 11.594 3.276 -21.329 1.00 91.19 165 GLY A O 1
ATOM 1344 N N . ASP A 1 166 ? 12.943 1.734 -22.224 1.00 90.31 166 ASP A N 1
ATOM 1345 C CA . ASP A 1 166 ? 12.269 1.698 -23.531 1.00 90.31 166 ASP A CA 1
ATOM 1346 C C . ASP A 1 166 ? 10.798 1.253 -23.374 1.00 90.31 166 ASP A C 1
ATOM 1348 O O . ASP A 1 166 ? 9.884 1.918 -23.863 1.00 90.31 166 ASP A O 1
ATOM 1352 N N . GLU A 1 167 ? 10.546 0.193 -22.597 1.00 91.69 167 GLU A N 1
ATOM 1353 C CA . GLU A 1 167 ? 9.200 -0.272 -22.241 1.00 91.69 167 GLU A CA 1
ATOM 1354 C C . GLU A 1 167 ? 8.952 -0.194 -20.725 1.00 91.69 167 GLU A C 1
ATOM 1356 O O . GLU A 1 167 ? 9.549 -0.914 -19.921 1.00 91.69 167 GLU A O 1
ATOM 1361 N N . VAL A 1 168 ? 7.990 0.631 -20.295 1.00 90.06 168 VAL A N 1
ATOM 1362 C CA . VAL A 1 168 ? 7.638 0.801 -18.875 1.00 90.06 168 VAL A CA 1
ATOM 1363 C C . VAL A 1 168 ? 6.203 0.353 -18.603 1.00 90.06 168 VAL A C 1
ATOM 1365 O O . VAL A 1 168 ? 5.239 1.073 -18.868 1.00 90.06 168 VAL A O 1
ATOM 1368 N N . THR A 1 169 ? 6.043 -0.798 -17.939 1.00 88.25 169 THR A N 1
ATOM 1369 C CA . THR A 1 169 ? 4.738 -1.352 -17.535 1.00 88.25 169 THR A CA 1
ATOM 1370 C C . THR A 1 169 ? 4.569 -1.402 -16.020 1.00 88.25 169 THR A C 1
ATOM 1372 O O . THR A 1 169 ? 5.265 -2.126 -15.309 1.00 88.25 169 THR A O 1
ATOM 1375 N N . CYS A 1 170 ? 3.615 -0.640 -15.471 1.00 84.12 170 CYS A N 1
ATOM 1376 C CA . CYS A 1 170 ? 3.542 -0.447 -14.018 1.00 84.12 170 CYS A CA 1
ATOM 1377 C C . CYS A 1 170 ? 2.148 -0.365 -13.398 1.00 84.12 170 CYS A C 1
ATOM 1379 O O . CYS A 1 170 ? 1.294 0.402 -13.841 1.00 84.12 170 CYS A O 1
ATOM 1381 N N . MET A 1 171 ? 1.975 -1.042 -12.261 1.00 82.19 171 MET A N 1
ATOM 1382 C CA . MET A 1 171 ? 0.804 -0.910 -11.392 1.00 82.19 171 MET A CA 1
ATOM 1383 C C . MET A 1 171 ? 1.143 -0.060 -10.169 1.00 82.19 171 MET A C 1
ATOM 1385 O O . MET A 1 171 ? 1.982 -0.451 -9.368 1.00 82.19 171 MET A O 1
ATOM 1389 N N . GLU A 1 172 ? 0.487 1.086 -10.022 1.00 78.12 172 GLU A N 1
ATOM 1390 C CA . GLU A 1 172 ? 0.683 2.028 -8.919 1.00 78.12 172 GLU A CA 1
ATOM 1391 C C . GLU A 1 172 ? 0.014 1.559 -7.608 1.00 78.12 172 GLU A C 1
ATOM 1393 O O . GLU A 1 172 ? -0.813 0.633 -7.616 1.00 78.12 172 GLU A O 1
ATOM 1398 N N . PRO A 1 173 ? 0.350 2.180 -6.458 1.00 76.12 173 PRO A N 1
ATOM 1399 C CA . PRO A 1 173 ? -0.111 1.721 -5.155 1.00 76.12 173 PRO A CA 1
ATOM 1400 C C . PRO A 1 173 ? -1.629 1.670 -5.035 1.00 76.12 173 PRO A C 1
ATOM 1402 O O . PRO A 1 173 ? -2.322 2.618 -5.407 1.00 76.12 173 PRO A O 1
ATOM 1405 N N . GLN A 1 174 ? -2.146 0.601 -4.435 1.00 80.94 174 GLN A N 1
ATOM 1406 C CA . GLN A 1 174 ? -3.572 0.492 -4.134 1.00 80.94 174 GLN A CA 1
ATOM 1407 C C . GLN A 1 174 ? -3.802 0.427 -2.631 1.00 80.94 174 GLN A C 1
ATOM 1409 O O . GLN A 1 174 ? -3.020 -0.151 -1.868 1.00 80.94 174 GLN A O 1
ATOM 1414 N N . PHE A 1 175 ? -4.914 1.014 -2.210 1.00 78.44 175 PHE A N 1
ATOM 1415 C CA . PHE A 1 175 ? -5.264 1.156 -0.809 1.00 78.44 175 PHE A CA 1
ATOM 1416 C C . PHE A 1 175 ? -6.651 0.589 -0.561 1.00 78.44 175 PHE A C 1
ATOM 1418 O O . PHE A 1 175 ? -7.633 1.101 -1.090 1.00 78.44 175 PHE A O 1
ATOM 1425 N N . TYR A 1 176 ? -6.728 -0.420 0.295 1.00 84.75 176 TYR A N 1
ATOM 1426 C CA . TYR A 1 176 ? -7.953 -1.089 0.698 1.00 84.75 176 TYR A CA 1
ATOM 1427 C C . TYR A 1 176 ? -8.149 -0.916 2.200 1.00 84.75 176 TYR A C 1
ATOM 1429 O O . TYR A 1 176 ? -7.334 -1.358 3.011 1.00 84.75 176 TYR A O 1
ATOM 1437 N N . LEU A 1 177 ? -9.245 -0.267 2.578 1.00 82.31 177 LEU A N 1
ATOM 1438 C CA . LEU A 1 177 ? -9.674 -0.119 3.960 1.00 82.31 177 LEU A CA 1
ATOM 1439 C C . LEU A 1 177 ? -11.054 -0.749 4.123 1.00 82.31 177 LEU A C 1
ATOM 1441 O O . LEU A 1 177 ? -12.033 -0.232 3.592 1.00 82.31 177 LEU A O 1
ATOM 1445 N N . TYR A 1 178 ? -11.119 -1.831 4.890 1.00 87.81 178 TYR A N 1
ATOM 1446 C CA . TYR A 1 178 ? -12.353 -2.460 5.333 1.00 87.81 178 TYR A CA 1
ATOM 1447 C C . TYR A 1 178 ? -12.573 -2.149 6.809 1.00 87.81 178 TYR A C 1
ATOM 1449 O O . TYR A 1 178 ? -11.709 -2.405 7.652 1.00 87.81 178 TYR A O 1
ATOM 1457 N N . TYR A 1 179 ? -13.727 -1.575 7.116 1.00 85.88 179 TYR A N 1
ATOM 1458 C CA . TYR A 1 179 ? -14.157 -1.314 8.475 1.00 85.88 179 TYR A CA 1
ATOM 1459 C C . TYR A 1 179 ? -15.548 -1.887 8.695 1.00 85.88 179 TYR A C 1
ATOM 1461 O O . TYR A 1 179 ? -16.502 -1.454 8.051 1.00 85.88 179 TYR A O 1
ATOM 1469 N N . GLU A 1 180 ? -15.656 -2.745 9.697 1.00 89.81 180 GLU A N 1
ATOM 1470 C CA . GLU A 1 180 ? -16.919 -3.216 10.238 1.00 89.81 180 GLU A CA 1
ATOM 1471 C C . GLU A 1 180 ? -16.978 -2.894 11.732 1.00 89.81 180 GLU A C 1
ATOM 1473 O O . GLU A 1 180 ? -16.107 -3.281 12.520 1.00 89.81 180 GLU A O 1
ATOM 1478 N N . GLY A 1 181 ? -17.966 -2.100 12.150 1.00 88.06 181 GLY A N 1
ATOM 1479 C CA . GLY A 1 181 ? -17.998 -1.668 13.539 1.00 88.06 181 GLY A CA 1
ATOM 1480 C C . GLY A 1 181 ? -18.962 -0.564 13.923 1.00 88.06 181 GLY A C 1
ATOM 1481 O O . GLY A 1 181 ? -19.745 -0.061 13.134 1.00 88.06 181 GLY A O 1
ATOM 1482 N N . GLN A 1 182 ? -18.919 -0.107 15.176 1.00 89.19 182 GLN A N 1
ATOM 1483 C CA . GLN A 1 182 ? -19.855 0.943 15.607 1.00 89.19 182 GLN A CA 1
ATOM 1484 C C . GLN A 1 182 ? -19.397 2.340 15.184 1.00 89.19 182 GLN A C 1
ATOM 1486 O O . GLN A 1 182 ? -20.213 3.162 14.764 1.00 89.19 182 GLN A O 1
ATOM 1491 N N . LYS A 1 183 ? -18.107 2.660 15.326 1.00 88.62 183 LYS A N 1
ATOM 1492 C CA . LYS A 1 183 ? -17.616 4.026 15.131 1.00 88.62 183 LYS A CA 1
ATOM 1493 C C . LYS A 1 183 ? -16.194 4.093 14.578 1.00 88.62 183 LYS A C 1
ATOM 1495 O O . LYS A 1 183 ? -15.240 3.758 15.282 1.00 88.62 183 LYS A O 1
ATOM 1500 N N . LEU A 1 184 ? -16.066 4.697 13.400 1.00 85.56 184 LEU A N 1
ATOM 1501 C CA . LEU A 1 184 ? -14.794 5.107 12.809 1.00 85.56 184 LEU A CA 1
ATOM 1502 C C . LEU A 1 184 ? -14.633 6.625 12.939 1.00 85.56 184 LEU A C 1
ATOM 1504 O O . LEU A 1 184 ? -15.515 7.395 12.554 1.00 85.56 184 LEU A O 1
ATOM 1508 N N . ILE A 1 185 ? -13.512 7.056 13.514 1.00 86.19 185 ILE A N 1
ATOM 1509 C CA . ILE A 1 185 ? -13.089 8.457 13.552 1.00 86.19 185 ILE A CA 1
ATOM 1510 C C . ILE A 1 185 ? -11.736 8.556 12.866 1.00 86.19 185 ILE A C 1
ATOM 1512 O O . ILE A 1 185 ? -10.772 7.951 13.332 1.00 86.19 185 ILE A O 1
ATOM 1516 N N . ASN A 1 186 ? -11.675 9.339 11.799 1.00 80.75 186 ASN A N 1
ATOM 1517 C CA . ASN A 1 186 ? -10.447 9.716 11.131 1.00 80.75 186 ASN A CA 1
ATOM 1518 C C . ASN A 1 186 ? -10.319 11.241 11.179 1.00 80.75 186 ASN A C 1
ATOM 1520 O O . ASN A 1 186 ? -11.098 11.959 10.551 1.00 80.75 186 ASN A O 1
ATOM 1524 N N . GLU A 1 187 ? -9.388 11.752 11.980 1.00 81.75 187 GLU A N 1
ATOM 1525 C CA . GLU A 1 187 ? -9.228 13.203 12.125 1.00 81.75 187 GLU A CA 1
ATOM 1526 C C . GLU A 1 187 ? -8.447 13.785 10.942 1.00 81.75 187 GLU A C 1
ATOM 1528 O O . GLU A 1 187 ? -8.793 14.847 10.417 1.00 81.75 187 GLU A O 1
ATOM 1533 N N . LYS A 1 188 ? -7.376 13.102 10.514 1.00 80.88 188 LYS A N 1
ATOM 1534 C CA . LYS A 1 188 ? -6.525 13.527 9.398 1.00 80.88 188 LYS A CA 1
ATOM 1535 C C . LYS A 1 188 ? -6.018 12.333 8.602 1.00 80.88 188 LYS A C 1
ATOM 1537 O O . LYS A 1 188 ? -5.159 11.598 9.082 1.00 80.88 188 LYS A O 1
ATOM 1542 N N . ALA A 1 189 ? -6.458 12.221 7.357 1.00 77.94 189 ALA A N 1
ATOM 154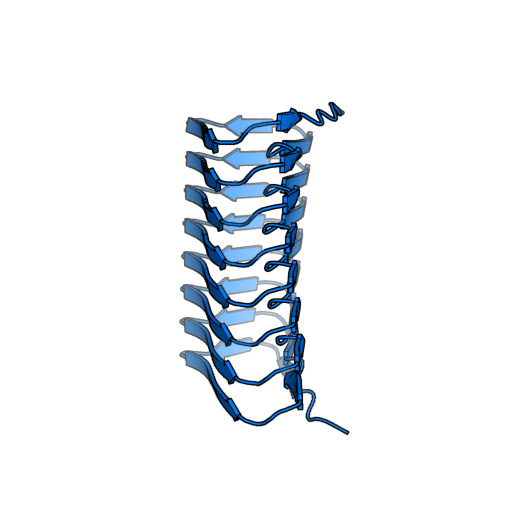3 C CA . ALA A 1 189 ? -5.885 11.319 6.371 1.00 77.94 189 ALA A CA 1
ATOM 1544 C C . ALA A 1 189 ? -5.222 12.106 5.243 1.00 77.94 189 ALA A C 1
ATOM 1546 O O . ALA A 1 189 ? -5.806 13.038 4.691 1.00 77.94 189 ALA A O 1
ATOM 1547 N N . CYS A 1 190 ? -4.003 11.715 4.899 1.00 78.81 190 CYS A N 1
ATOM 1548 C CA . CYS A 1 190 ? -3.268 12.232 3.760 1.00 78.81 190 CYS A CA 1
ATOM 1549 C C . CYS A 1 190 ? -2.767 11.048 2.942 1.00 78.81 190 CYS A C 1
ATOM 1551 O O . CYS A 1 190 ? -1.916 10.298 3.416 1.00 78.81 190 CYS A O 1
ATOM 1553 N N . LEU A 1 191 ? -3.314 10.875 1.746 1.00 77.12 191 LEU A N 1
ATOM 1554 C CA . LEU A 1 191 ? -2.897 9.855 0.795 1.00 77.12 191 LEU A CA 1
ATOM 1555 C C . LEU A 1 191 ? -2.259 10.565 -0.389 1.00 77.12 191 LEU A C 1
ATOM 1557 O O . LEU A 1 191 ? -2.910 11.405 -1.011 1.00 77.12 191 LEU A O 1
ATOM 1561 N N . GLN A 1 192 ? -0.991 10.278 -0.660 1.00 76.62 192 GLN A N 1
ATOM 1562 C CA . GLN A 1 192 ? -0.271 10.903 -1.758 1.00 76.62 192 GLN A CA 1
ATOM 1563 C C . GLN A 1 192 ? 0.477 9.874 -2.597 1.00 76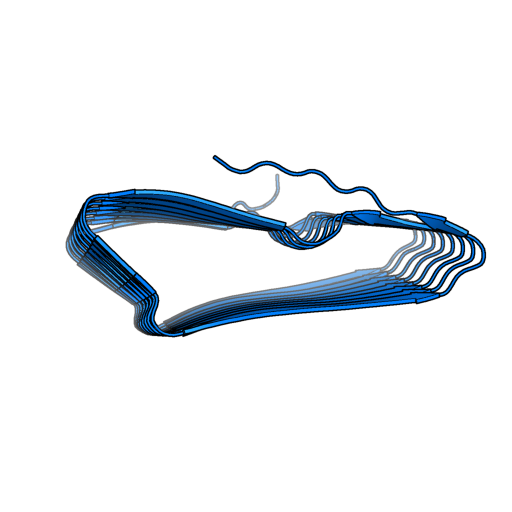.62 192 GLN A C 1
ATOM 1565 O O . GLN A 1 192 ? 1.121 8.973 -2.065 1.00 76.62 192 GLN A O 1
ATOM 1570 N N . SER A 1 193 ? 0.416 10.036 -3.907 1.00 75.25 193 SER A N 1
ATOM 1571 C CA . SER A 1 193 ? 1.224 9.275 -4.851 1.00 75.25 193 SER A CA 1
ATOM 1572 C C . SER A 1 193 ? 1.843 10.240 -5.851 1.00 75.25 193 SER A C 1
ATOM 1574 O O . SER A 1 193 ? 1.168 11.149 -6.339 1.00 75.25 193 SER A O 1
ATOM 1576 N N . TYR A 1 194 ? 3.136 10.059 -6.091 1.00 77.31 194 TYR A N 1
ATOM 1577 C CA . TYR A 1 194 ? 3.917 10.828 -7.044 1.00 77.31 194 TYR A CA 1
ATOM 1578 C C . TYR A 1 194 ? 4.705 9.858 -7.920 1.00 77.31 194 TYR A C 1
ATOM 1580 O O . TYR A 1 194 ? 5.480 9.058 -7.397 1.00 77.31 194 TYR A O 1
ATOM 1588 N N . GLY A 1 195 ? 4.517 9.933 -9.233 1.00 78.75 195 GLY A N 1
ATOM 1589 C CA . GLY A 1 195 ? 5.188 9.053 -10.186 1.00 78.75 195 GLY A CA 1
ATOM 1590 C C . GLY A 1 195 ? 5.771 9.817 -11.369 1.00 78.75 195 GLY A C 1
ATOM 1591 O O . GLY A 1 195 ? 5.140 10.742 -11.878 1.00 78.75 195 GLY A O 1
ATOM 1592 N N . MET A 1 196 ? 6.953 9.408 -11.816 1.00 82.94 196 MET A N 1
ATOM 1593 C CA . MET A 1 196 ? 7.523 9.788 -13.107 1.00 82.94 196 MET A CA 1
ATOM 1594 C C . MET A 1 196 ? 7.829 8.519 -13.897 1.00 82.94 196 MET A C 1
ATOM 1596 O O . MET A 1 196 ? 8.365 7.564 -13.328 1.00 82.94 196 MET A O 1
ATOM 1600 N N . LYS A 1 197 ? 7.419 8.502 -15.164 1.00 86.19 197 LYS A N 1
ATOM 1601 C CA . LYS A 1 197 ? 7.655 7.404 -16.101 1.00 86.19 197 LYS A CA 1
ATOM 1602 C C . LYS A 1 197 ? 8.136 7.986 -17.416 1.00 86.19 197 LYS A C 1
ATOM 1604 O O . LYS A 1 197 ? 7.475 8.887 -17.932 1.00 86.19 197 LYS A O 1
ATOM 1609 N N . GLU A 1 198 ? 9.237 7.463 -17.913 1.00 87.62 198 GLU A N 1
ATOM 1610 C CA . GLU A 1 198 ? 9.869 7.886 -19.157 1.00 87.62 198 GLU A CA 1
ATOM 1611 C C . GLU A 1 198 ? 10.238 6.640 -19.957 1.00 87.62 198 GLU A C 1
ATOM 1613 O O . GLU A 1 198 ? 10.772 5.694 -19.372 1.00 87.62 198 GLU A O 1
ATOM 1618 N N . GLY A 1 199 ? 9.883 6.624 -21.241 1.00 88.56 199 GLY A N 1
ATOM 1619 C CA . GLY A 1 199 ? 10.141 5.498 -22.133 1.00 88.56 199 GLY A CA 1
ATOM 1620 C C . GLY A 1 199 ? 9.437 5.590 -23.470 1.00 88.56 199 GLY A C 1
ATOM 1621 O O . GLY A 1 199 ? 8.492 6.356 -23.579 1.00 88.56 199 GLY A O 1
ATOM 1622 N N . ASP A 1 200 ? 9.834 4.799 -24.463 1.00 87.25 200 ASP A N 1
ATOM 1623 C CA . ASP A 1 200 ? 9.169 4.775 -25.773 1.00 87.25 200 ASP A CA 1
ATOM 1624 C C . ASP A 1 200 ? 7.706 4.306 -25.632 1.00 87.25 200 ASP A C 1
ATOM 1626 O O . ASP A 1 200 ? 6.783 4.966 -26.118 1.00 87.25 200 ASP A O 1
ATOM 1630 N N . GLU A 1 201 ? 7.468 3.230 -24.872 1.00 87.25 201 GLU A N 1
ATOM 1631 C CA . GLU A 1 201 ? 6.131 2.729 -24.538 1.00 87.25 201 GLU A CA 1
ATOM 1632 C C . GLU A 1 201 ? 5.867 2.770 -23.023 1.00 87.25 201 GLU A C 1
ATOM 1634 O O . GLU A 1 201 ? 6.471 2.051 -22.224 1.00 87.25 201 GLU A O 1
ATOM 1639 N N . VAL A 1 202 ? 4.880 3.564 -22.592 1.00 85.69 202 VAL A N 1
ATOM 1640 C CA . VAL A 1 202 ? 4.490 3.686 -21.178 1.00 85.69 202 VAL A CA 1
ATOM 1641 C C . VAL A 1 202 ? 3.075 3.162 -20.950 1.00 85.69 202 VAL A C 1
ATOM 1643 O O . VAL A 1 202 ? 2.076 3.827 -21.247 1.00 85.69 202 VAL A O 1
ATOM 1646 N N . THR A 1 203 ? 2.974 2.009 -20.284 1.00 83.50 203 THR A N 1
ATOM 1647 C CA . THR A 1 203 ? 1.705 1.417 -19.844 1.00 83.50 203 THR A CA 1
ATOM 1648 C C . THR A 1 203 ? 1.546 1.459 -18.327 1.00 83.50 203 THR A C 1
ATOM 1650 O O . THR A 1 203 ? 2.407 1.011 -17.565 1.00 83.50 203 THR A O 1
ATOM 1653 N N . CYS A 1 204 ? 0.413 1.966 -17.823 1.00 79.31 204 CYS A N 1
ATOM 1654 C CA . CYS A 1 204 ? 0.213 1.987 -16.376 1.00 79.31 204 CYS A CA 1
ATOM 1655 C C . CYS A 1 204 ? -1.208 1.954 -15.809 1.00 79.31 204 CYS A C 1
ATOM 1657 O O . CYS A 1 204 ? -2.172 2.461 -16.378 1.00 79.31 204 CYS A O 1
ATOM 1659 N N . MET A 1 205 ? -1.316 1.414 -14.593 1.00 78.25 205 MET A N 1
ATOM 1660 C CA . MET A 1 205 ? -2.509 1.505 -13.754 1.00 78.25 205 MET A CA 1
ATOM 1661 C C . MET A 1 205 ? -2.252 2.481 -12.612 1.00 78.25 205 MET A C 1
ATOM 1663 O O . MET A 1 205 ? -1.381 2.230 -11.789 1.00 78.25 205 MET A O 1
ATOM 1667 N N . GLU A 1 206 ? -3.000 3.578 -12.555 1.00 75.44 206 GLU A N 1
ATOM 1668 C CA . GLU A 1 206 ? -2.857 4.603 -11.517 1.00 75.44 206 GLU A CA 1
ATOM 1669 C C . GLU A 1 206 ? -3.389 4.163 -10.137 1.00 75.44 206 GLU A C 1
ATOM 1671 O O . GLU A 1 206 ? -4.109 3.157 -10.038 1.00 75.44 206 GLU A O 1
ATOM 1676 N N . PRO A 1 207 ? -3.056 4.908 -9.059 1.00 74.56 207 PRO A N 1
ATOM 1677 C CA . PRO A 1 207 ? -3.456 4.558 -7.705 1.00 74.56 207 PRO A CA 1
ATOM 1678 C C . PRO A 1 207 ? -4.969 4.437 -7.547 1.00 74.56 207 PRO A C 1
ATOM 1680 O O . PRO A 1 207 ? -5.715 5.329 -7.957 1.00 74.56 207 PRO A O 1
ATOM 1683 N N . GLN A 1 208 ? -5.416 3.376 -6.878 1.00 77.50 208 GLN A N 1
ATOM 1684 C CA . GLN A 1 208 ? -6.827 3.192 -6.542 1.00 77.50 208 GLN A CA 1
ATOM 1685 C C . GLN A 1 208 ? -7.034 3.144 -5.036 1.00 77.50 208 GLN A C 1
ATOM 1687 O O . GLN A 1 208 ? -6.221 2.615 -4.272 1.00 77.50 208 GLN A O 1
ATOM 1692 N N . PHE A 1 209 ? -8.169 3.683 -4.615 1.00 75.50 209 PHE A N 1
ATOM 1693 C CA . PHE A 1 209 ? -8.542 3.784 -3.216 1.00 75.50 209 PHE A CA 1
ATOM 1694 C C . PHE A 1 209 ? -9.909 3.152 -3.003 1.00 75.50 209 PHE A C 1
ATOM 1696 O O . PHE A 1 209 ? -10.898 3.623 -3.554 1.00 75.50 209 PHE A O 1
ATOM 1703 N N . TYR A 1 210 ? -9.970 2.133 -2.158 1.00 81.44 210 TYR A N 1
ATOM 1704 C CA . TYR A 1 210 ? -11.180 1.411 -1.804 1.00 81.44 210 TYR A CA 1
ATOM 1705 C C . TYR A 1 210 ? -11.437 1.552 -0.307 1.00 81.44 210 TYR A C 1
ATOM 1707 O O . TYR A 1 210 ? -10.631 1.133 0.525 1.00 81.44 210 TYR A O 1
ATOM 1715 N N . LEU A 1 211 ? -12.575 2.143 0.038 1.00 78.56 211 LEU A N 1
ATOM 1716 C CA . LEU A 1 211 ? -13.065 2.256 1.402 1.00 78.56 211 LEU A CA 1
ATOM 1717 C C . LEU A 1 211 ? -14.404 1.535 1.514 1.00 78.56 211 LEU A C 1
ATOM 1719 O O . LEU A 1 211 ? -15.400 1.983 0.956 1.00 78.56 211 LEU A O 1
ATOM 1723 N N . TYR A 1 212 ? -14.425 0.449 2.275 1.00 84.06 212 TYR A N 1
ATOM 1724 C CA . TYR A 1 212 ? -15.638 -0.226 2.704 1.00 84.06 212 TYR A CA 1
ATOM 1725 C C . TYR A 1 212 ? -15.905 0.117 4.165 1.00 84.06 212 TYR A C 1
ATOM 1727 O O . TYR A 1 212 ? -15.069 -0.125 5.038 1.00 84.06 212 TYR A O 1
ATOM 1735 N N . TYR A 1 213 ? -17.064 0.709 4.426 1.00 82.19 213 TYR A N 1
ATOM 1736 C CA . TYR A 1 213 ? -17.522 1.013 5.768 1.00 82.19 213 TYR A CA 1
ATOM 1737 C C . TYR A 1 213 ? -18.894 0.402 6.007 1.00 82.19 213 TYR A C 1
ATOM 1739 O O . TYR A 1 213 ? -19.859 0.767 5.337 1.00 82.19 213 TYR A O 1
ATOM 1747 N N . GLU A 1 214 ? -18.982 -0.412 7.049 1.00 86.75 214 GLU A N 1
ATOM 1748 C CA . GLU A 1 214 ? -20.231 -0.910 7.601 1.00 86.75 214 GLU A CA 1
ATOM 1749 C C . GLU A 1 214 ? -20.287 -0.588 9.097 1.00 86.75 214 GLU A C 1
ATOM 1751 O O . GLU A 1 214 ? -19.431 -0.995 9.888 1.00 86.75 214 GLU A O 1
ATOM 1756 N N . GLY A 1 215 ? -21.258 0.229 9.510 1.00 86.69 215 GLY A N 1
ATOM 1757 C CA . GLY A 1 215 ? -21.314 0.652 10.900 1.00 86.69 215 GLY A CA 1
ATOM 1758 C C . GLY A 1 215 ? -22.280 1.764 11.268 1.00 86.69 215 GLY A C 1
ATOM 1759 O O . GLY A 1 215 ? -23.050 2.268 10.465 1.00 86.69 215 GLY A O 1
ATOM 1760 N N . GLN A 1 216 ? -22.262 2.206 12.527 1.00 88.19 216 GLN A N 1
ATOM 1761 C CA . GLN A 1 216 ? -23.219 3.234 12.969 1.00 88.19 216 GLN A CA 1
ATOM 1762 C C . GLN A 1 216 ? -22.780 4.653 12.594 1.00 88.19 216 GLN A C 1
ATOM 1764 O O . GLN A 1 216 ? -23.609 5.474 12.197 1.00 88.19 216 GLN A O 1
ATOM 1769 N N . LYS A 1 217 ? -21.495 4.984 12.759 1.00 86.62 217 LYS A N 1
ATOM 1770 C CA . LYS A 1 217 ? -20.993 6.351 12.584 1.00 86.62 217 LYS A CA 1
ATOM 1771 C C . LYS A 1 217 ? -19.587 6.423 11.988 1.00 86.62 217 LYS A C 1
ATOM 1773 O O . LYS A 1 217 ? -18.615 6.034 12.639 1.00 86.62 217 LYS A O 1
ATOM 1778 N N . LEU A 1 218 ? -19.482 7.084 10.837 1.00 82.88 218 LEU A N 1
ATOM 1779 C CA . LEU A 1 218 ? -18.227 7.491 10.210 1.00 82.88 218 LEU A CA 1
ATOM 1780 C C . LEU A 1 218 ? -18.024 8.999 10.393 1.00 82.88 218 LEU A C 1
ATOM 1782 O O . LEU A 1 218 ? -18.896 9.802 10.054 1.00 82.88 218 LEU A O 1
ATOM 1786 N N . ILE A 1 219 ? -16.882 9.387 10.960 1.00 82.25 219 ILE A N 1
ATOM 1787 C CA . ILE A 1 219 ? -16.439 10.781 11.055 1.00 82.25 219 ILE A CA 1
ATOM 1788 C C . ILE A 1 219 ? -15.097 10.900 10.349 1.00 82.25 219 ILE A C 1
ATOM 1790 O O . ILE A 1 219 ? -14.127 10.284 10.781 1.00 82.25 219 ILE A O 1
ATOM 1794 N N . ASN A 1 220 ? -15.053 11.713 9.303 1.00 75.44 220 ASN A N 1
ATOM 1795 C CA . ASN A 1 220 ? -13.843 12.090 8.600 1.00 75.44 220 ASN A CA 1
ATOM 1796 C C . ASN A 1 220 ? -13.712 13.618 8.645 1.00 75.44 220 ASN A C 1
ATOM 1798 O O . ASN A 1 220 ? -14.473 14.336 7.997 1.00 75.44 220 ASN A O 1
ATOM 1802 N N . GLU A 1 221 ? -12.809 14.137 9.471 1.00 76.19 221 GLU A N 1
ATOM 1803 C CA . GLU A 1 221 ? -12.692 15.591 9.637 1.00 76.19 221 GLU A CA 1
ATOM 1804 C C . GLU A 1 221 ? -11.893 16.215 8.489 1.00 76.19 221 GLU A C 1
ATOM 1806 O O . GLU A 1 221 ? -12.301 17.232 7.922 1.00 76.19 221 GLU A O 1
ATOM 1811 N N . LYS A 1 222 ? -10.750 15.614 8.135 1.00 76.44 222 LYS A N 1
ATOM 1812 C CA . LYS A 1 222 ? -9.878 16.083 7.053 1.00 76.44 222 LYS A CA 1
ATOM 1813 C C . LYS A 1 222 ? -9.278 14.911 6.293 1.00 76.44 222 LYS A C 1
ATOM 1815 O O . LYS A 1 222 ? -8.365 14.262 6.796 1.00 76.44 222 LYS A O 1
ATOM 1820 N N . ALA A 1 223 ? -9.710 14.708 5.058 1.00 71.19 223 ALA A N 1
ATOM 1821 C CA . ALA A 1 223 ? -9.061 13.782 4.139 1.00 71.19 223 ALA A CA 1
ATOM 1822 C C . ALA A 1 223 ? -8.521 14.532 2.928 1.00 71.19 223 ALA A C 1
ATOM 1824 O O . ALA A 1 223 ? -9.211 15.359 2.336 1.00 71.19 223 ALA A O 1
ATOM 1825 N N . CYS A 1 224 ? -7.272 14.259 2.577 1.00 69.94 224 CYS A N 1
ATOM 1826 C CA . CYS A 1 224 ? -6.635 14.781 1.383 1.00 69.94 224 CYS A CA 1
ATOM 1827 C C . CYS A 1 224 ? -6.073 13.617 0.577 1.00 69.94 224 CYS A C 1
ATOM 1829 O O . CYS A 1 224 ? -5.279 12.835 1.098 1.00 69.94 224 CYS A O 1
ATOM 1831 N N . HIS A 1 225 ? -6.486 13.527 -0.678 1.00 73.44 225 HIS A N 1
ATOM 1832 C CA . HIS A 1 225 ? -6.009 12.557 -1.647 1.00 73.44 225 HIS A CA 1
ATOM 1833 C C . HIS A 1 225 ? -5.348 13.327 -2.780 1.00 73.44 225 HIS A C 1
ATOM 1835 O O . HIS A 1 225 ? -5.994 14.167 -3.412 1.00 73.44 225 HIS A O 1
ATOM 1841 N N . GLN A 1 226 ? -4.061 13.079 -2.997 1.00 71.06 226 GLN A N 1
ATOM 1842 C CA . GLN A 1 226 ? -3.295 13.714 -4.056 1.00 71.06 226 GLN A CA 1
ATOM 1843 C C . GLN A 1 226 ? -2.605 12.656 -4.905 1.00 71.06 226 GLN A C 1
ATOM 1845 O O . GLN A 1 226 ? -1.931 11.774 -4.385 1.00 71.06 226 GLN A O 1
ATOM 1850 N N . SER A 1 227 ? -2.773 12.753 -6.211 1.00 69.00 227 SER A N 1
ATOM 1851 C CA . SER A 1 227 ? -1.998 11.984 -7.175 1.00 69.00 227 SER A CA 1
ATOM 1852 C C . SER A 1 227 ? -1.357 12.970 -8.140 1.00 69.00 227 SER A C 1
ATOM 1854 O O . SER A 1 227 ? -2.020 13.886 -8.634 1.00 69.00 227 SER A O 1
ATOM 1856 N N . PHE A 1 228 ? -0.055 12.821 -8.343 1.00 72.69 228 PHE A N 1
ATOM 1857 C CA . PHE A 1 228 ? 0.696 13.567 -9.334 1.00 72.69 228 PHE A CA 1
ATOM 1858 C C . PHE A 1 228 ? 1.494 12.592 -10.194 1.00 72.69 228 PHE A C 1
ATOM 1860 O O . PHE A 1 228 ? 2.233 11.767 -9.661 1.00 72.69 228 PHE A O 1
ATOM 1867 N N . GLY A 1 229 ? 1.364 12.706 -11.509 1.00 71.56 229 GLY A N 1
ATOM 1868 C CA . GLY A 1 229 ? 2.086 11.860 -12.450 1.00 71.56 229 GLY A CA 1
ATOM 1869 C C . GLY A 1 229 ? 2.661 12.661 -13.608 1.00 71.56 229 GLY A C 1
ATOM 1870 O O . GLY A 1 229 ? 1.982 13.534 -14.147 1.00 71.56 229 GLY A O 1
ATOM 1871 N N . MET A 1 230 ? 3.882 12.343 -14.022 1.00 77.94 230 MET A N 1
ATOM 1872 C CA . MET A 1 230 ? 4.426 12.755 -15.316 1.00 77.94 230 MET A CA 1
ATOM 1873 C C . MET A 1 230 ? 4.753 11.507 -16.124 1.00 77.94 230 MET A C 1
ATOM 1875 O O . MET A 1 230 ? 5.311 10.555 -15.576 1.00 77.94 230 MET A O 1
ATOM 1879 N N . LYS A 1 231 ? 4.329 11.493 -17.384 1.00 82.12 231 LYS A N 1
ATOM 1880 C CA . LYS A 1 231 ? 4.530 10.387 -18.317 1.00 82.12 231 LYS A CA 1
ATOM 1881 C C . LYS A 1 231 ? 5.003 10.969 -19.633 1.00 82.12 231 LYS A C 1
ATOM 1883 O O . LYS A 1 231 ? 4.320 11.846 -20.165 1.00 82.12 231 LYS A O 1
ATOM 1888 N N . GLU A 1 232 ? 6.123 10.476 -20.111 1.00 83.06 232 GLU A N 1
ATOM 1889 C CA . GLU A 1 232 ? 6.752 10.912 -21.349 1.00 83.06 232 GLU A CA 1
ATOM 1890 C C . GLU A 1 232 ? 7.104 9.674 -22.165 1.00 83.06 232 GLU A C 1
ATOM 1892 O O . GLU A 1 232 ? 7.624 8.713 -21.596 1.00 83.06 232 GLU A O 1
ATOM 1897 N N . GLY A 1 233 ? 6.736 9.679 -23.446 1.00 83.69 233 GLY A N 1
ATOM 1898 C CA . GLY A 1 233 ? 6.981 8.560 -24.346 1.00 83.69 233 GLY A CA 1
ATOM 1899 C C . GLY A 1 233 ? 6.263 8.654 -25.675 1.00 83.69 233 GLY A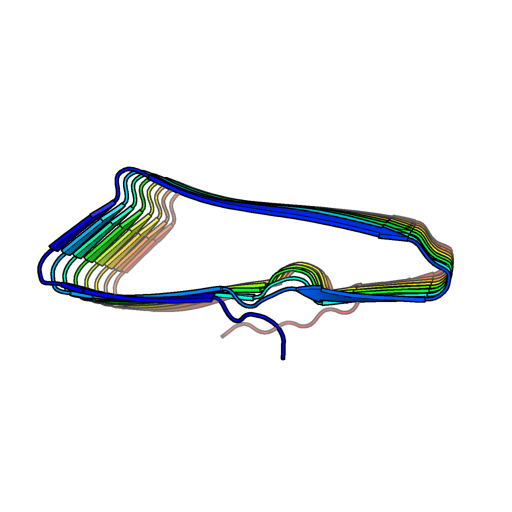 C 1
ATOM 1900 O O . GLY A 1 233 ? 5.306 9.412 -25.790 1.00 83.69 233 GLY A O 1
ATOM 1901 N N . ASP A 1 234 ? 6.676 7.870 -26.663 1.00 83.94 234 ASP A N 1
ATOM 1902 C CA . ASP A 1 234 ? 6.033 7.845 -27.980 1.00 83.94 234 ASP A CA 1
ATOM 1903 C C . ASP A 1 234 ? 4.581 7.340 -27.869 1.00 83.94 234 ASP A C 1
ATOM 1905 O O . ASP A 1 234 ? 3.655 7.979 -28.384 1.00 83.94 234 ASP A O 1
ATOM 1909 N N . GLU A 1 235 ? 4.356 6.268 -27.099 1.00 82.62 235 GLU A N 1
ATOM 1910 C CA . GLU A 1 235 ? 3.032 5.715 -26.799 1.00 82.62 235 GLU A CA 1
ATOM 1911 C C . GLU A 1 235 ? 2.736 5.696 -25.289 1.00 82.62 235 GLU A C 1
ATOM 1913 O O . GLU A 1 235 ? 3.369 4.989 -24.506 1.00 82.62 235 GLU A O 1
ATOM 1918 N N . VAL A 1 236 ? 1.700 6.425 -24.848 1.00 80.56 236 VAL A N 1
ATOM 1919 C CA . VAL A 1 236 ? 1.308 6.487 -23.426 1.00 80.56 236 VAL A CA 1
ATOM 1920 C C . VAL A 1 236 ? -0.123 5.990 -23.210 1.00 80.56 236 VAL A C 1
ATOM 1922 O O . VAL A 1 236 ? -1.110 6.664 -23.533 1.00 80.56 236 VAL A O 1
ATOM 1925 N N . THR A 1 237 ? -0.254 4.846 -22.531 1.00 80.88 237 THR A N 1
ATOM 1926 C CA . THR A 1 237 ? -1.539 4.226 -22.172 1.00 80.88 237 THR A CA 1
ATOM 1927 C C . THR A 1 237 ? -1.664 4.026 -20.667 1.00 80.88 237 THR A C 1
ATOM 1929 O O . THR A 1 237 ? -1.079 3.123 -20.075 1.00 80.88 237 THR A O 1
ATOM 1932 N N . CYS A 1 238 ? -2.505 4.831 -20.009 1.00 75.44 238 CYS A N 1
ATOM 1933 C CA . CYS A 1 238 ? -2.714 4.684 -18.569 1.00 75.44 238 CYS A CA 1
ATOM 1934 C C . CYS A 1 238 ? -4.164 4.839 -18.116 1.00 75.44 238 CYS A C 1
ATOM 1936 O O . CYS A 1 238 ? -4.875 5.743 -18.563 1.00 75.44 238 CYS A O 1
ATOM 1938 N N . MET A 1 239 ? -4.564 3.997 -17.158 1.00 73.25 239 MET A N 1
ATOM 1939 C CA . MET A 1 239 ? -5.825 4.148 -16.422 1.00 73.25 239 MET A CA 1
ATOM 1940 C C . MET A 1 239 ? -5.737 5.323 -15.459 1.00 73.25 239 MET A C 1
ATOM 1942 O O . MET A 1 239 ? -4.679 5.552 -14.899 1.00 73.25 239 MET A O 1
ATOM 1946 N N . GLU A 1 240 ? -6.830 6.040 -15.229 1.00 69.56 240 GLU A N 1
ATOM 1947 C CA . GLU A 1 240 ? -6.852 7.162 -14.281 1.00 69.56 240 GLU A CA 1
ATOM 1948 C C . GLU A 1 240 ? -7.018 6.689 -12.817 1.00 69.56 240 GLU A C 1
ATOM 1950 O O . GLU A 1 240 ? -7.547 5.595 -12.576 1.00 69.56 240 GLU A O 1
ATOM 1955 N N . PRO A 1 241 ? -6.603 7.493 -11.816 1.00 70.06 241 PRO A N 1
ATOM 1956 C CA . PRO A 1 241 ? -6.853 7.181 -10.411 1.00 70.06 241 PRO A CA 1
ATOM 1957 C C . PRO A 1 241 ? -8.358 7.133 -10.112 1.00 70.06 241 PRO A C 1
ATOM 1959 O O . PRO A 1 241 ? -9.105 8.015 -10.543 1.00 70.06 241 PRO A O 1
ATOM 1962 N N . GLN A 1 242 ? -8.816 6.162 -9.320 1.00 71.62 242 GLN A N 1
ATOM 1963 C CA . GLN A 1 242 ? -10.219 6.063 -8.898 1.00 71.62 242 GLN A CA 1
ATOM 1964 C C . GLN A 1 242 ? -10.337 5.931 -7.378 1.00 71.62 242 GLN A C 1
ATOM 1966 O O . GLN A 1 242 ? -9.437 5.488 -6.656 1.00 71.62 242 GLN A O 1
ATOM 1971 N N . PHE A 1 243 ? -11.488 6.377 -6.883 1.00 72.75 243 PHE A N 1
ATOM 1972 C CA . PHE A 1 243 ? -11.852 6.323 -5.479 1.00 72.75 243 PHE A CA 1
ATOM 1973 C C . PHE A 1 243 ? -13.228 5.680 -5.344 1.00 72.75 243 PHE A C 1
ATOM 1975 O O . PHE A 1 243 ? -14.218 6.181 -5.880 1.00 72.75 243 PHE A O 1
ATOM 1982 N N . TYR A 1 244 ? -13.274 4.597 -4.583 1.00 76.06 244 TYR A N 1
ATOM 1983 C CA . TYR A 1 244 ? -14.453 3.806 -4.295 1.00 76.06 244 TYR A CA 1
ATOM 1984 C C . TYR A 1 244 ? -14.775 3.905 -2.808 1.00 76.06 244 TYR A C 1
ATOM 1986 O O . TYR A 1 244 ? -13.944 3.592 -1.956 1.00 76.06 244 TYR A O 1
ATOM 1994 N N . LEU A 1 245 ? -15.997 4.333 -2.497 1.00 75.88 245 LEU A N 1
ATOM 1995 C CA . LEU A 1 245 ? -16.528 4.370 -1.139 1.00 75.88 245 LEU A CA 1
ATOM 1996 C C . LEU A 1 245 ? -17.841 3.602 -1.096 1.00 75.88 245 LEU A C 1
ATOM 1998 O O . LEU A 1 245 ? -18.837 4.071 -1.634 1.00 75.88 245 LEU A O 1
ATOM 2002 N N . TYR A 1 246 ? -17.841 2.484 -0.382 1.00 81.69 246 TYR A N 1
ATOM 2003 C CA . TYR A 1 246 ? -19.054 1.839 0.089 1.00 81.69 246 TYR A CA 1
ATOM 2004 C C . TYR A 1 246 ? -19.333 2.300 1.518 1.00 81.69 246 TYR A C 1
ATOM 2006 O O . TYR A 1 246 ? -18.467 2.214 2.394 1.00 81.69 246 TYR A O 1
ATOM 2014 N N . TYR A 1 247 ? -20.539 2.811 1.750 1.00 80.38 247 TYR A N 1
ATOM 2015 C CA . TYR A 1 247 ? -20.976 3.255 3.065 1.00 80.38 247 TYR A CA 1
ATOM 2016 C C . TYR A 1 247 ? -22.333 2.655 3.403 1.00 80.38 247 TYR A C 1
ATOM 2018 O O . TYR A 1 247 ? -23.355 3.034 2.831 1.00 80.38 247 TYR A O 1
ATOM 2026 N N . GLU A 1 248 ? -22.343 1.812 4.424 1.00 84.00 248 GLU A N 1
ATOM 2027 C CA . GLU A 1 248 ? -23.550 1.342 5.075 1.00 84.00 248 GLU A CA 1
ATOM 2028 C C . GLU A 1 248 ? -23.550 1.802 6.530 1.00 84.00 248 GLU A C 1
ATOM 2030 O O . GLU A 1 248 ? -22.749 1.366 7.358 1.00 84.00 248 GLU A O 1
ATOM 2035 N N . GLY A 1 249 ? -24.433 2.745 6.860 1.00 83.19 249 GLY A N 1
ATOM 2036 C CA . GLY A 1 249 ? -24.514 3.224 8.226 1.00 83.19 249 GLY A CA 1
ATOM 2037 C C . GLY A 1 249 ? -25.526 4.315 8.510 1.00 83.19 249 GLY A C 1
ATOM 2038 O O . GLY A 1 249 ? -26.231 4.807 7.633 1.00 83.19 249 GLY A O 1
ATOM 2039 N N . GLN A 1 250 ? -25.605 4.698 9.786 1.00 83.81 250 GLN A N 1
ATOM 2040 C CA . GLN A 1 250 ? -26.623 5.642 10.263 1.00 83.81 250 GLN A CA 1
ATOM 2041 C C . GLN A 1 250 ? -26.192 7.108 10.153 1.00 83.81 250 GLN A C 1
ATOM 2043 O O . GLN A 1 250 ? -27.038 8.002 10.105 1.00 83.81 250 GLN A O 1
ATOM 2048 N N . LYS A 1 251 ? -24.884 7.391 10.184 1.00 83.44 251 LYS A N 1
ATOM 2049 C CA . LYS A 1 251 ? -24.358 8.759 10.165 1.00 83.44 251 LYS A CA 1
ATOM 2050 C C . LYS A 1 251 ? -22.972 8.873 9.532 1.00 83.44 251 LYS A C 1
ATOM 2052 O O . LYS A 1 251 ? -21.989 8.380 10.088 1.00 83.44 251 LYS A O 1
ATOM 2057 N N . LEU A 1 252 ? -22.898 9.648 8.453 1.00 80.75 252 LEU A N 1
ATOM 2058 C CA . LEU A 1 252 ? -21.665 10.097 7.811 1.00 80.75 252 LEU A CA 1
ATOM 2059 C C . LEU A 1 252 ? -21.428 11.582 8.118 1.00 80.75 252 LEU A C 1
ATOM 2061 O O . LEU A 1 252 ? -22.309 12.415 7.911 1.00 80.75 252 LEU A O 1
ATOM 2065 N N . ILE A 1 253 ? -20.245 11.918 8.631 1.00 79.38 253 ILE A N 1
ATOM 2066 C CA . ILE A 1 253 ? -19.768 13.299 8.767 1.00 79.38 253 ILE A CA 1
ATOM 2067 C C . ILE A 1 253 ? -18.462 13.407 7.986 1.00 79.38 253 ILE A C 1
ATOM 2069 O O . ILE A 1 253 ? -17.492 12.748 8.350 1.00 79.38 253 ILE A O 1
ATOM 2073 N N . ASN A 1 254 ? -18.439 14.235 6.943 1.00 73.75 254 ASN A N 1
ATOM 2074 C CA . ASN A 1 254 ? -17.238 14.543 6.172 1.00 73.75 254 ASN A CA 1
ATOM 2075 C C . ASN A 1 254 ? -17.085 16.066 6.083 1.00 73.75 254 ASN A C 1
ATOM 2077 O O . ASN A 1 254 ? -17.853 16.715 5.375 1.00 73.75 254 ASN A O 1
ATOM 2081 N N . GLU A 1 255 ? -16.174 16.649 6.865 1.00 66.56 255 GLU A N 1
ATOM 2082 C CA . GLU A 1 255 ? -16.089 18.113 6.981 1.00 66.56 255 GLU A CA 1
ATOM 2083 C C . GLU A 1 255 ? -15.229 18.747 5.885 1.00 66.56 255 GLU A C 1
ATOM 2085 O O . GLU A 1 255 ? -15.599 19.789 5.340 1.00 66.56 255 GLU A O 1
ATOM 2090 N N . LYS A 1 256 ? -14.068 18.154 5.574 1.00 68.94 256 LYS A N 1
ATOM 2091 C CA . LYS A 1 256 ? -13.124 18.669 4.573 1.00 68.94 256 LYS A CA 1
ATOM 2092 C C . LYS A 1 256 ? -12.444 17.527 3.824 1.00 68.94 256 LYS A C 1
ATOM 2094 O O . LYS A 1 256 ? -11.413 17.019 4.262 1.00 68.94 256 LYS A O 1
ATOM 2099 N N . ALA A 1 257 ? -12.995 17.179 2.669 1.00 65.06 257 ALA A N 1
ATOM 2100 C CA . ALA A 1 257 ? -12.325 16.327 1.697 1.00 65.06 257 ALA A CA 1
ATOM 2101 C C . ALA A 1 257 ? -11.655 17.185 0.615 1.00 65.06 257 ALA A C 1
ATOM 2103 O O . ALA A 1 257 ? -12.242 18.144 0.115 1.00 65.06 257 ALA A O 1
ATOM 2104 N N . CYS A 1 258 ? -10.423 16.839 0.265 1.00 64.31 258 CYS A N 1
ATOM 2105 C CA . CYS A 1 258 ? -9.688 17.381 -0.867 1.00 64.31 258 CYS A CA 1
ATOM 2106 C C . CYS A 1 258 ? -9.264 16.210 -1.750 1.00 64.31 258 CYS A C 1
ATOM 2108 O O . CYS A 1 258 ? -8.632 15.273 -1.265 1.00 64.31 258 CYS A O 1
ATOM 2110 N N . HIS A 1 259 ? -9.604 16.276 -3.031 1.00 65.12 259 HIS A N 1
ATOM 2111 C CA . HIS A 1 259 ? -9.140 15.337 -4.042 1.00 65.12 259 HIS A CA 1
ATOM 2112 C C . HIS A 1 259 ? -8.481 16.156 -5.144 1.00 65.12 259 HIS A C 1
ATOM 2114 O O . HIS A 1 259 ? -9.119 17.031 -5.729 1.00 65.12 259 HIS A O 1
ATOM 2120 N N . GLN A 1 260 ? -7.196 15.918 -5.375 1.00 63.19 260 GLN A N 1
ATOM 2121 C CA . GLN A 1 260 ? -6.439 16.550 -6.446 1.00 63.19 260 GLN A CA 1
ATOM 2122 C C . GLN A 1 260 ? -5.718 15.457 -7.215 1.00 63.19 260 GLN A C 1
ATOM 2124 O O . GLN A 1 260 ? -4.955 14.685 -6.646 1.00 63.19 260 GLN A O 1
ATOM 2129 N N . SER A 1 261 ? -5.967 15.395 -8.511 1.00 59.91 261 SER A N 1
ATOM 2130 C CA . SER A 1 261 ? -5.156 14.611 -9.425 1.00 59.91 261 SER A CA 1
ATOM 2131 C C . SER A 1 261 ? -4.630 15.565 -10.482 1.00 59.91 261 SER A C 1
ATOM 2133 O O . SER A 1 261 ? -5.380 16.406 -10.987 1.00 59.91 261 SER A O 1
ATOM 2135 N N . PHE A 1 262 ? -3.333 15.493 -10.743 1.00 58.72 262 PHE A N 1
ATOM 2136 C CA . PHE A 1 262 ? -2.689 16.225 -11.818 1.00 58.72 262 PHE A CA 1
ATOM 2137 C C . PHE A 1 262 ? -1.755 15.272 -12.550 1.00 58.72 262 PHE A C 1
ATOM 2139 O O . PHE A 1 262 ? -0.864 14.686 -11.944 1.00 58.72 262 PHE A O 1
ATOM 2146 N N . GLY A 1 263 ? -1.963 15.127 -13.849 1.00 59.12 263 GLY A N 1
ATOM 2147 C CA . GLY A 1 263 ? -1.117 14.319 -14.708 1.00 59.12 263 GLY A CA 1
ATOM 2148 C C . GLY A 1 263 ? -0.671 15.142 -15.902 1.00 59.12 263 GLY A C 1
ATOM 2149 O O . GLY A 1 263 ? -1.502 15.827 -16.500 1.00 59.12 263 GLY A O 1
ATOM 2150 N N . MET A 1 264 ? 0.607 15.066 -16.256 1.00 64.44 264 MET A N 1
ATOM 2151 C CA . MET A 1 264 ? 1.089 15.487 -17.569 1.00 64.44 264 MET A CA 1
ATOM 2152 C C . MET A 1 264 ? 1.445 14.229 -18.360 1.00 64.44 264 MET A C 1
ATOM 2154 O O . MET A 1 264 ? 2.131 13.353 -17.837 1.00 64.44 264 MET A O 1
ATOM 2158 N N . LYS A 1 265 ? 0.904 14.121 -19.573 1.00 71.25 265 LYS A N 1
ATOM 2159 C CA . LYS A 1 265 ? 1.232 13.074 -20.541 1.00 71.25 265 LYS A CA 1
ATOM 2160 C C . LYS A 1 265 ? 1.761 13.785 -21.779 1.00 71.25 265 LYS A C 1
ATOM 2162 O O . LYS A 1 265 ? 1.056 14.655 -22.295 1.00 71.25 265 LYS A O 1
ATOM 2167 N N . GLU A 1 266 ? 2.963 13.446 -22.204 1.00 69.31 266 GLU A N 1
ATOM 2168 C CA . GLU A 1 266 ? 3.587 13.951 -23.423 1.00 69.31 266 GLU A CA 1
ATOM 2169 C C . GLU A 1 266 ? 3.982 12.754 -24.283 1.00 69.31 266 GLU A C 1
ATOM 2171 O O . GLU A 1 266 ? 4.506 11.778 -23.753 1.00 69.31 266 GLU A O 1
ATOM 2176 N N . GLY A 1 267 ? 3.616 12.801 -25.563 1.00 64.75 267 GLY A N 1
ATOM 2177 C CA . GLY A 1 267 ? 3.798 11.690 -26.483 1.00 64.75 267 GLY A CA 1
ATOM 2178 C C . GLY A 1 267 ? 3.087 11.865 -27.812 1.00 64.75 267 GLY A C 1
ATOM 2179 O O . GLY A 1 267 ? 2.195 12.716 -27.938 1.00 64.75 267 GLY A O 1
ATOM 2180 N N . ASP A 1 268 ? 3.479 11.048 -28.783 1.00 64.81 268 ASP A N 1
ATOM 2181 C CA . ASP A 1 268 ? 2.906 11.055 -30.126 1.00 64.81 268 ASP A CA 1
ATOM 2182 C C . ASP A 1 268 ? 1.484 10.459 -30.121 1.00 64.81 268 ASP A C 1
ATOM 2184 O O . ASP A 1 268 ? 0.579 11.014 -30.759 1.00 64.81 268 ASP A O 1
ATOM 2188 N N . GLU A 1 269 ? 1.236 9.414 -29.316 1.00 59.97 269 GLU A N 1
ATOM 2189 C CA . GLU A 1 269 ? -0.092 8.829 -29.092 1.00 59.97 269 GLU A CA 1
ATOM 2190 C C . GLU A 1 269 ? -0.458 8.707 -27.595 1.00 59.97 269 GLU A C 1
ATOM 2192 O O . GLU A 1 269 ? 0.220 8.062 -26.798 1.00 59.97 269 GLU A O 1
ATOM 2197 N N . VAL A 1 270 ? -1.596 9.300 -27.192 1.00 60.06 270 VAL A N 1
ATOM 2198 C CA . VAL A 1 270 ? -2.091 9.275 -25.798 1.00 60.06 270 VAL A CA 1
ATOM 2199 C C . VAL A 1 270 ? -3.510 8.711 -25.728 1.00 60.06 270 VAL A C 1
ATOM 2201 O O . VAL A 1 270 ? -4.442 9.275 -26.312 1.00 60.06 270 VAL A O 1
ATOM 2204 N N . SER A 1 271 ? -3.710 7.643 -24.947 1.00 53.78 271 SER A N 1
ATOM 2205 C CA . SER A 1 271 ? -5.016 6.983 -24.786 1.00 53.78 271 SER A CA 1
ATOM 2206 C C . SER A 1 271 ? -5.554 7.020 -23.339 1.00 53.78 271 SER A C 1
ATOM 2208 O O . SER A 1 271 ? -4.806 7.063 -22.356 1.00 53.78 271 SER A O 1
ATOM 2210 N N . PHE A 1 272 ? -6.890 7.036 -23.192 1.00 46.38 272 PHE A N 1
ATOM 2211 C CA . PHE A 1 272 ? -7.585 7.055 -21.895 1.00 46.38 272 PHE A CA 1
ATOM 2212 C C . PHE A 1 272 ? -8.497 5.841 -21.735 1.00 46.38 272 PHE A C 1
ATOM 2214 O O . PHE A 1 272 ? -9.380 5.605 -22.561 1.00 46.38 272 PHE A O 1
ATOM 2221 N N . VAL A 1 273 ? -8.362 5.140 -20.608 1.00 45.59 273 VAL A N 1
ATOM 2222 C CA . VAL A 1 273 ? -9.286 4.076 -20.203 1.00 45.59 273 VAL A CA 1
ATOM 2223 C C . VAL A 1 273 ? -10.007 4.507 -18.925 1.00 45.59 273 VAL A C 1
ATOM 2225 O O . VAL A 1 273 ? -9.416 4.569 -17.848 1.00 45.59 273 VAL A O 1
ATOM 2228 N N . LEU A 1 274 ? -11.295 4.833 -19.054 1.00 34.62 274 LEU A N 1
ATOM 2229 C CA . LEU A 1 274 ? -12.181 5.212 -17.951 1.00 34.62 274 LEU A CA 1
ATOM 2230 C C . LEU A 1 274 ? -13.117 4.046 -17.616 1.00 34.62 274 LEU A C 1
ATOM 2232 O O . LEU A 1 274 ? -13.980 3.697 -18.420 1.00 34.62 274 LEU A O 1
ATOM 2236 N N . TYR A 1 275 ? -13.008 3.499 -16.406 1.00 37.22 275 TYR A N 1
ATOM 2237 C CA . TYR A 1 275 ? -14.041 2.633 -15.833 1.00 37.22 275 TYR A CA 1
ATOM 2238 C C . TYR A 1 275 ? -14.839 3.426 -14.790 1.00 37.22 275 TYR A C 1
ATOM 2240 O O . TYR A 1 275 ? -14.275 3.979 -13.851 1.00 37.22 275 TYR A O 1
ATOM 2248 N N . TYR A 1 276 ? -16.161 3.503 -14.944 1.00 27.02 276 TYR A N 1
ATOM 2249 C CA . TYR A 1 276 ? -17.048 4.068 -13.925 1.00 27.02 276 TYR A CA 1
ATOM 2250 C C . TYR A 1 276 ? -17.754 2.927 -13.195 1.00 27.02 276 TYR A C 1
ATOM 2252 O O . TYR A 1 276 ? -18.491 2.172 -13.822 1.00 27.02 276 TYR A O 1
ATOM 2260 N N . TYR A 1 277 ? -17.592 2.848 -11.873 1.00 28.73 277 TYR A N 1
ATOM 2261 C CA . TYR A 1 277 ? -18.516 2.114 -11.008 1.00 28.73 277 TYR A CA 1
ATOM 2262 C C . TYR A 1 277 ? -18.861 2.990 -9.802 1.00 28.73 277 TYR A C 1
ATOM 2264 O O . TYR A 1 277 ? -17.984 3.414 -9.057 1.00 28.73 277 TYR A O 1
ATOM 2272 N N . VAL A 1 278 ? -20.150 3.285 -9.648 1.00 28.56 278 VAL A N 1
ATOM 2273 C CA . VAL A 1 278 ? -20.737 3.907 -8.457 1.00 28.56 278 VAL A CA 1
ATOM 2274 C C . VAL A 1 278 ? -21.709 2.871 -7.901 1.00 28.56 278 VAL A C 1
ATOM 2276 O O . VAL A 1 278 ? -22.616 2.462 -8.629 1.00 28.56 278 VAL A O 1
ATOM 2279 N N . ILE A 1 279 ? -21.498 2.424 -6.662 1.00 33.28 279 ILE A N 1
ATOM 2280 C CA . ILE A 1 279 ? -22.469 1.644 -5.880 1.00 33.28 279 ILE A CA 1
ATOM 2281 C C . ILE A 1 279 ? -22.769 2.446 -4.622 1.00 33.28 279 ILE A C 1
ATOM 2283 O O . ILE A 1 279 ? -21.790 2.811 -3.936 1.00 33.28 279 ILE A O 1
#

Secondary structure (DSSP, 8-state):
----EEEEEEEEEEEES-EEEEEEEEEESSEEEEEPPPEEEEEEEEEEEES-EEEEEEEEEESSEEEEEPPEEEEEEEEEEEEES-EEEEEEEEEESSEEEEE--EEEEEEEEEEEEES-EEEEEEEEEESSEEEEE--EEEEEEEEEEEEES-EEEEEEEEEESSEEEEEPPEEEEEEEEEEEEEEEEEEEEEEEEESSEEEEE--EEEEEEEEEEEEEEEEEEEEEEEEESSEEEEEPPEEEEEEEEEEEEEEEEEEEEEEEEESSEEEEE------

pLDDT: mean 78.14, std 11.48, range [27.02, 93.44]

Foldseek 3Di:
DDDAAEAEEEDQEDEAADDEAEEEEEEDEQAAEEDEHEYAYAYEHAEYEYADDEYEYEYEYEHQHHAYEEYEYHYHYEHAEYEYADDEYEYEYEYEHQHAHYEYYEYHYAYEHAEYEYADAEYEYEYEYEHQAAHYEYYEYHAAYEHAEYAYAEAEYEYEYEYEHQHHAYEYYEYAHADAHAEYAYAEAEAEYEYEYEHQAAEYEYYEYAAEDAHAEYHYNEHEHEYEYEEEHAHHHYEDYYYHYDDHYNYYHHHYYHYYYYYHHYHNYYDYDDDDDHD

Sequence (279 aa):
MEPQFYLYYESQKLINEKACLQSYGMKEGDEVTCMEPQFCLCYEGQKLINEKACLQSYGMKKGDEVTCMEPQFYLYYEGQKLKNEKACLQSYGMKEGDEVTCMEPQFYLYYEGQKLINEKACLQSFGMKEGDEVTCMEPQFYLYYEGQKLINEKACLQSYGMKEGDEVTCMEPQFYLYYEGQKLINEKACLQSYGMKEGDEVTCMEPQFYLYYEGQKLINEKACHQSFGMKEGDEVTCMEPQFYLYYEGQKLINEKACHQSFGMKEGDEVSFVLYYYVI

Radius of gyration: 19.85 Å; chains: 1; bounding box: 52×41×59 Å

Organism: NCBI:txid205694